Protein AF-A0A8S3F0R4-F1 (afdb_monomer_lite)

Sequence (231 aa):
IQLLQNSVRNTESDIYSKSVEYPWQRSVAFNKVPYFINHSDQTTSWDHPKMLELMRSFSNFNDIRFSAYRTAMKLRTLQKRLCLDLTSLSDIISVFEEHQTIDSPNKNIDKYIDIAEILYYLQSIFTKTSNEYPQLVNVTLTVDLALNWLLNIYDLNRTGSIRLLAMKMALALLCRGNIEEKYRYVFSLVAYTPTDNDACDVVDRQRLSILFQQAIVIPKQLGEIAAFGGS

Structure (mmCIF, N/CA/C/O backbone):
data_AF-A0A8S3F0R4-F1
#
_entry.id   AF-A0A8S3F0R4-F1
#
loop_
_atom_site.group_PDB
_atom_site.id
_atom_site.type_symbol
_atom_site.label_atom_id
_atom_site.label_alt_id
_atom_site.label_comp_id
_atom_site.label_asym_id
_atom_site.label_entity_id
_atom_site.label_seq_id
_atom_site.pdbx_PDB_ins_code
_atom_site.Cartn_x
_atom_site.Cartn_y
_atom_site.Cartn_z
_atom_site.occupancy
_atom_site.B_iso_or_equiv
_atom_site.auth_seq_id
_atom_site.auth_comp_id
_atom_site.auth_asym_id
_atom_site.auth_atom_id
_atom_site.pdbx_PDB_model_num
ATOM 1 N N . ILE A 1 1 ? 20.264 8.744 27.347 1.00 46.25 1 ILE A N 1
ATOM 2 C CA . ILE A 1 1 ? 20.122 8.653 25.869 1.00 46.25 1 ILE A CA 1
ATOM 3 C C . ILE A 1 1 ? 19.182 7.506 25.471 1.00 46.25 1 ILE A C 1
ATOM 5 O O . ILE A 1 1 ? 18.177 7.770 24.828 1.00 46.25 1 ILE A O 1
ATOM 9 N N . GLN A 1 2 ? 19.393 6.277 25.954 1.00 33.59 2 GLN A N 1
ATOM 10 C CA . GLN A 1 2 ? 18.517 5.120 25.675 1.00 33.59 2 GLN A CA 1
ATOM 11 C C . GLN A 1 2 ? 17.080 5.258 26.232 1.00 33.59 2 GLN A C 1
ATOM 13 O O . GLN A 1 2 ? 16.120 4.864 25.581 1.00 33.59 2 GLN A O 1
ATOM 18 N N . LEU A 1 3 ? 16.908 5.917 27.387 1.00 34.38 3 LEU A N 1
ATOM 19 C CA . LEU A 1 3 ? 15.586 6.233 27.956 1.00 34.38 3 LEU A CA 1
ATOM 20 C C . LEU A 1 3 ? 14.810 7.300 27.156 1.00 34.38 3 LEU A C 1
ATOM 22 O O . LEU A 1 3 ? 13.589 7.227 27.073 1.00 34.38 3 LEU A O 1
ATOM 26 N N . LEU A 1 4 ? 15.508 8.238 26.503 1.00 32.47 4 LEU A N 1
ATOM 27 C CA . LEU A 1 4 ? 14.889 9.239 25.621 1.00 32.47 4 LEU A CA 1
ATOM 28 C C . LEU A 1 4 ? 14.476 8.616 24.279 1.00 32.47 4 LEU A C 1
ATOM 30 O O . LEU A 1 4 ? 13.379 8.869 23.799 1.00 32.47 4 LEU A O 1
ATOM 34 N N . GLN A 1 5 ? 15.288 7.710 23.724 1.00 35.41 5 GLN A N 1
ATOM 35 C CA . GLN A 1 5 ? 14.907 6.938 22.534 1.00 35.41 5 GLN A CA 1
ATOM 36 C C . GLN A 1 5 ? 13.743 5.965 22.790 1.00 35.41 5 GLN A C 1
ATOM 38 O O . GLN A 1 5 ? 13.018 5.634 21.856 1.00 35.41 5 GLN A O 1
ATOM 43 N N . ASN A 1 6 ? 13.553 5.496 24.026 1.00 33.53 6 ASN A N 1
ATOM 44 C CA . ASN A 1 6 ? 12.395 4.676 24.402 1.00 33.53 6 ASN A CA 1
ATOM 45 C C . ASN A 1 6 ? 11.137 5.524 24.652 1.00 33.53 6 ASN A C 1
ATOM 47 O O . ASN A 1 6 ? 10.034 5.078 24.355 1.00 33.53 6 ASN A O 1
ATOM 51 N N . SER A 1 7 ? 11.296 6.761 25.132 1.00 30.95 7 SER A N 1
ATOM 52 C CA . SER A 1 7 ? 10.203 7.733 25.262 1.00 30.95 7 SER A CA 1
ATOM 53 C C . SER A 1 7 ? 9.639 8.151 23.898 1.00 30.95 7 SER A C 1
ATOM 55 O O . SER A 1 7 ? 8.421 8.170 23.752 1.00 30.95 7 SER A O 1
ATOM 57 N N . VAL A 1 8 ? 10.492 8.382 22.892 1.00 41.38 8 VAL A N 1
ATOM 58 C CA . VAL A 1 8 ? 10.062 8.701 21.513 1.00 41.38 8 VAL A CA 1
ATOM 59 C C . VAL A 1 8 ? 9.439 7.481 20.802 1.00 41.38 8 VAL A C 1
ATOM 61 O O . VAL A 1 8 ? 8.504 7.620 20.019 1.00 41.38 8 VAL A O 1
ATOM 64 N N . ARG A 1 9 ? 9.883 6.257 21.123 1.00 40.66 9 ARG A N 1
ATOM 65 C CA . ARG A 1 9 ? 9.307 5.014 20.569 1.00 40.66 9 ARG A CA 1
ATOM 66 C C . ARG A 1 9 ? 7.969 4.608 21.200 1.00 40.66 9 ARG A C 1
ATOM 68 O O . ARG A 1 9 ? 7.146 3.994 20.529 1.00 40.66 9 ARG A O 1
ATOM 75 N N . ASN A 1 10 ? 7.709 4.974 22.457 1.00 39.09 10 ASN A N 1
ATOM 76 C CA . ASN A 1 10 ? 6.396 4.766 23.082 1.00 39.09 10 ASN A CA 1
ATOM 77 C C . ASN A 1 10 ? 5.339 5.771 22.592 1.00 39.09 10 ASN A C 1
ATOM 79 O O . ASN A 1 10 ? 4.157 5.437 22.584 1.00 39.09 10 ASN A O 1
ATOM 83 N N . THR A 1 11 ? 5.738 6.961 22.130 1.00 48.97 11 THR A N 1
ATOM 84 C CA . THR A 1 11 ? 4.807 7.947 21.555 1.00 48.97 11 THR A CA 1
ATOM 85 C C . THR A 1 11 ? 4.278 7.555 20.172 1.00 48.97 11 THR A C 1
ATOM 87 O O . THR A 1 11 ? 3.140 7.882 19.848 1.00 48.97 11 THR A O 1
ATOM 90 N N . GLU A 1 12 ? 5.027 6.791 19.369 1.00 49.03 12 GLU A N 1
ATOM 91 C CA . GLU A 1 12 ? 4.542 6.314 18.059 1.00 49.03 12 GLU A CA 1
ATOM 92 C C . GLU A 1 12 ? 3.376 5.323 18.187 1.00 49.03 12 GLU A C 1
ATOM 94 O O . GLU A 1 12 ? 2.436 5.367 17.395 1.00 49.03 12 GLU A O 1
ATOM 99 N N . SER A 1 13 ? 3.384 4.471 19.220 1.00 53.75 13 SER A N 1
ATOM 100 C CA . SER A 1 13 ? 2.254 3.577 19.520 1.00 53.75 13 SER A CA 1
ATOM 101 C C . SER A 1 13 ? 0.978 4.345 19.888 1.00 53.75 13 SER A C 1
ATOM 103 O O . SER A 1 13 ? -0.118 3.819 19.693 1.00 53.75 13 SER A O 1
ATOM 105 N N . ASP A 1 14 ? 1.115 5.562 20.418 1.00 67.81 14 ASP A N 1
ATOM 106 C CA . ASP A 1 14 ? 0.003 6.386 20.894 1.00 67.81 14 ASP A CA 1
ATOM 107 C C . ASP A 1 14 ? -0.626 7.222 19.768 1.00 67.81 14 ASP A C 1
ATOM 109 O O . ASP A 1 14 ? -1.847 7.342 19.690 1.00 67.81 14 ASP A O 1
ATOM 113 N N . ILE A 1 15 ? 0.171 7.720 18.814 1.00 81.94 15 ILE A N 1
ATOM 114 C CA . ILE A 1 15 ? -0.334 8.542 17.696 1.00 81.94 15 ILE A CA 1
ATOM 115 C C . ILE A 1 15 ? -1.347 7.767 16.843 1.00 81.94 15 ILE A C 1
ATOM 117 O O . ILE A 1 15 ? -2.415 8.290 16.520 1.00 81.94 15 ILE A O 1
ATOM 121 N N . TYR A 1 16 ? -1.041 6.510 16.509 1.00 89.38 16 TYR A N 1
ATOM 122 C CA . TYR A 1 16 ? -1.912 5.683 15.670 1.00 89.38 16 TYR A CA 1
ATOM 123 C C . TYR A 1 16 ? -3.051 5.012 16.440 1.00 89.38 16 TYR A C 1
ATOM 125 O O . TYR A 1 16 ? -3.909 4.404 15.814 1.00 89.38 16 TYR A O 1
ATOM 133 N N . SER A 1 17 ? -3.124 5.136 17.770 1.00 90.31 17 SER A N 1
ATOM 134 C CA . SER A 1 17 ? -4.266 4.611 18.541 1.00 90.31 17 SER A CA 1
ATOM 135 C C . SER A 1 17 ? -5.603 5.211 18.080 1.00 90.31 17 SER A C 1
ATOM 137 O O . SER A 1 17 ? -6.630 4.538 18.112 1.00 90.31 17 SER A O 1
ATOM 139 N N . LYS A 1 18 ? -5.560 6.448 17.563 1.00 92.50 18 LYS A N 1
ATOM 140 C CA . LYS A 1 18 ? -6.696 7.206 17.019 1.00 92.50 18 LYS A CA 1
ATOM 141 C C . LYS A 1 18 ? -7.085 6.817 15.584 1.00 92.50 18 LYS A C 1
ATOM 143 O O . LYS A 1 18 ? -7.975 7.446 15.019 1.00 92.50 18 LYS A O 1
ATOM 148 N N . SER A 1 19 ? -6.421 5.836 14.960 1.00 95.31 19 SER A N 1
ATOM 149 C CA . SER A 1 19 ? -6.817 5.332 13.630 1.00 95.31 19 SER A CA 1
ATOM 150 C C . SER A 1 19 ? -8.141 4.558 13.673 1.00 95.31 19 SER A C 1
ATOM 152 O O . SER A 1 19 ? -8.869 4.497 12.677 1.00 95.31 19 SER A O 1
ATOM 154 N N . VAL A 1 20 ? -8.475 4.017 14.846 1.00 96.19 20 VAL A N 1
ATOM 155 C CA . VAL A 1 20 ? -9.702 3.276 15.124 1.00 96.19 20 VAL A CA 1
ATOM 156 C C . VAL A 1 20 ? -10.532 3.962 16.202 1.00 96.19 20 VAL A C 1
ATOM 158 O O . VAL A 1 20 ? -10.042 4.776 16.982 1.00 96.19 20 VAL A O 1
ATOM 161 N N . GLU A 1 21 ? -11.808 3.603 16.239 1.00 94.75 21 GLU A N 1
ATOM 162 C CA . GLU A 1 21 ? -12.778 4.068 17.225 1.00 94.75 21 GLU A CA 1
ATOM 163 C C . GLU A 1 21 ? -13.394 2.855 17.926 1.00 94.75 21 GLU A C 1
ATOM 165 O O . GLU A 1 21 ? -13.416 1.753 17.367 1.00 94.75 21 GLU A O 1
ATOM 170 N N . TYR A 1 22 ? -13.927 3.058 19.135 1.00 93.50 22 TYR A N 1
ATOM 171 C CA . TYR A 1 22 ? -14.661 2.015 19.855 1.00 93.50 22 TYR A CA 1
ATOM 172 C C . TYR A 1 22 ? -15.757 1.411 18.950 1.00 93.50 22 TYR A C 1
ATOM 174 O O . TYR A 1 22 ? -16.469 2.167 18.286 1.00 93.50 22 TYR A O 1
ATOM 182 N N . PRO A 1 23 ? -15.917 0.075 18.888 1.00 96.12 23 PRO A N 1
ATOM 183 C CA . PRO A 1 23 ? -15.386 -0.953 19.794 1.00 96.12 23 PRO A CA 1
ATOM 184 C C . PRO A 1 23 ? -13.979 -1.466 19.469 1.00 96.12 23 PRO A C 1
ATOM 186 O O . PRO A 1 23 ? -13.506 -2.397 20.120 1.00 96.12 23 PRO A O 1
ATOM 189 N N . TRP A 1 24 ? -13.307 -0.887 18.476 1.00 97.25 24 TRP A N 1
ATOM 190 C CA . TRP A 1 24 ? -11.980 -1.316 18.061 1.00 97.25 24 TRP A CA 1
ATOM 191 C C . TRP A 1 24 ? -10.881 -0.603 18.840 1.00 97.25 24 TRP A C 1
ATOM 193 O O . TRP A 1 24 ? -10.937 0.599 19.089 1.00 97.25 24 TRP A O 1
ATOM 203 N N . GLN A 1 25 ? -9.840 -1.354 19.177 1.00 96.62 25 GLN A N 1
ATOM 204 C CA . GLN A 1 25 ? -8.623 -0.841 19.783 1.00 96.62 25 GLN A CA 1
ATOM 205 C C . GLN A 1 25 ? -7.414 -1.344 19.006 1.00 96.62 25 GLN A C 1
ATOM 207 O O . GLN A 1 25 ? -7.241 -2.545 18.802 1.00 96.62 25 GLN A O 1
ATOM 212 N N . ARG A 1 26 ? -6.541 -0.419 18.611 1.00 96.62 26 ARG A N 1
ATOM 213 C CA . ARG A 1 26 ? -5.235 -0.748 18.050 1.00 96.62 26 ARG A CA 1
ATOM 214 C C . ARG A 1 26 ? -4.272 -1.118 19.174 1.00 96.62 26 ARG A C 1
ATOM 216 O O . ARG A 1 26 ? -4.188 -0.425 20.185 1.00 96.62 26 ARG A O 1
ATOM 223 N N . SER A 1 27 ? -3.526 -2.194 18.979 1.00 95.62 27 SER A N 1
ATOM 224 C CA . SER A 1 27 ? -2.489 -2.676 19.886 1.00 95.62 27 SER A CA 1
ATOM 225 C C . SER A 1 27 ? -1.259 -3.106 19.085 1.00 95.62 27 SER A C 1
ATOM 227 O O . SER A 1 27 ? -1.283 -3.145 17.854 1.00 95.62 27 SER A O 1
ATOM 229 N N . VAL A 1 28 ? -0.155 -3.388 19.770 1.00 95.19 28 VAL A N 1
ATOM 230 C CA . VAL A 1 28 ? 1.129 -3.728 19.148 1.00 95.19 28 VAL A CA 1
ATOM 231 C C . VAL A 1 28 ? 1.644 -5.030 19.747 1.00 95.19 28 VAL A C 1
ATOM 233 O O . VAL A 1 28 ? 1.729 -5.174 20.966 1.00 95.19 28 VAL A O 1
ATOM 236 N N . ALA A 1 29 ? 1.957 -6.001 18.892 1.00 93.75 29 ALA A N 1
ATOM 237 C CA . ALA A 1 29 ? 2.504 -7.285 19.309 1.00 93.75 29 ALA A CA 1
ATOM 238 C C . ALA A 1 29 ? 4.000 -7.173 19.671 1.00 93.75 29 ALA A C 1
ATOM 240 O O . ALA A 1 29 ? 4.647 -6.142 19.472 1.00 93.75 29 ALA A O 1
ATOM 241 N N . PHE A 1 30 ? 4.579 -8.247 20.217 1.00 90.06 30 PHE A N 1
ATOM 242 C CA . PHE A 1 30 ? 5.982 -8.260 20.660 1.00 90.06 30 PHE A CA 1
ATOM 243 C C . PHE A 1 30 ? 6.974 -7.915 19.531 1.00 90.06 30 PHE A C 1
ATOM 245 O O . PHE A 1 30 ? 7.921 -7.157 19.735 1.00 90.06 30 PHE A O 1
ATOM 252 N N . ASN A 1 31 ? 6.693 -8.406 18.326 1.00 88.50 31 ASN A N 1
ATOM 253 C CA . ASN A 1 31 ? 7.414 -8.143 17.074 1.00 88.50 31 ASN A CA 1
ATOM 254 C C . ASN A 1 31 ? 7.138 -6.749 16.470 1.00 88.50 31 ASN A C 1
ATOM 256 O O . ASN A 1 31 ? 7.487 -6.508 15.321 1.00 88.50 31 ASN A O 1
ATOM 260 N N . LYS A 1 32 ? 6.489 -5.842 17.212 1.00 93.38 32 LYS A N 1
ATOM 261 C CA . LYS A 1 32 ? 6.122 -4.480 16.780 1.00 93.38 32 LYS A CA 1
ATOM 262 C C . LYS A 1 32 ? 5.064 -4.402 15.680 1.00 93.38 32 LYS A C 1
ATOM 264 O O . LYS A 1 32 ? 4.709 -3.302 15.265 1.00 93.38 32 LYS A O 1
ATOM 269 N N . VAL A 1 33 ? 4.501 -5.532 15.262 1.00 96.25 33 VAL A N 1
ATOM 270 C CA . VAL A 1 33 ? 3.417 -5.565 14.280 1.00 96.25 33 VAL A CA 1
ATOM 271 C C . VAL A 1 33 ? 2.107 -5.112 14.938 1.00 96.25 33 VAL A C 1
ATOM 273 O O . VAL A 1 33 ? 1.740 -5.647 15.992 1.00 96.25 33 VAL A O 1
ATOM 276 N N . PRO A 1 34 ? 1.381 -4.146 14.348 1.00 96.94 34 PRO A N 1
ATOM 277 C CA . PRO A 1 34 ? 0.074 -3.744 14.848 1.00 96.94 34 PRO A CA 1
ATOM 278 C C . PRO A 1 34 ? -0.977 -4.841 14.670 1.00 96.94 34 PRO A C 1
ATOM 280 O O . PRO A 1 34 ? -0.998 -5.539 13.658 1.00 96.94 34 PRO A O 1
ATOM 283 N N . TYR A 1 35 ? -1.881 -4.946 15.636 1.00 97.25 35 TYR A N 1
ATOM 284 C CA . TYR A 1 35 ? -3.096 -5.751 15.542 1.00 97.25 35 TYR A CA 1
ATOM 285 C C . TYR A 1 35 ? -4.266 -5.002 16.181 1.00 97.25 35 TYR A C 1
ATOM 287 O O . TYR A 1 35 ? -4.085 -4.019 16.903 1.00 97.25 35 TYR A O 1
ATOM 295 N N . PHE A 1 36 ? -5.479 -5.462 15.908 1.00 97.69 36 PHE A N 1
ATOM 296 C CA . PHE A 1 36 ? -6.716 -4.794 16.279 1.00 97.69 36 PHE A CA 1
ATOM 297 C C . PHE A 1 36 ? -7.569 -5.723 17.131 1.00 97.69 36 PHE A C 1
ATOM 299 O O . PHE A 1 36 ? -7.768 -6.887 16.789 1.00 97.69 36 PHE A O 1
ATOM 306 N N . ILE A 1 37 ? -8.055 -5.203 18.251 1.00 98.00 37 ILE A N 1
ATOM 307 C CA . ILE A 1 37 ? -8.922 -5.897 19.202 1.00 98.00 37 ILE A CA 1
ATOM 308 C C . ILE A 1 37 ? -10.327 -5.337 19.022 1.00 98.00 37 ILE A C 1
ATOM 310 O O . ILE A 1 37 ? -10.499 -4.119 19.065 1.00 98.00 37 ILE A O 1
ATOM 314 N N . ASN A 1 38 ? -11.317 -6.202 18.834 1.00 97.44 38 ASN A N 1
ATOM 315 C CA . ASN A 1 38 ? -12.722 -5.821 18.843 1.00 97.44 38 ASN A CA 1
ATOM 316 C C . ASN A 1 38 ? -13.341 -6.205 20.186 1.00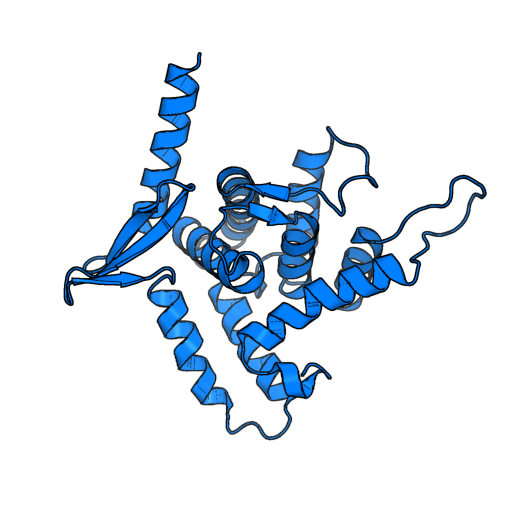 97.44 38 ASN A C 1
ATOM 318 O O . ASN A 1 38 ? -13.509 -7.380 20.508 1.00 97.44 38 ASN A O 1
ATOM 322 N N . HIS A 1 39 ? -13.696 -5.199 20.980 1.00 96.69 39 HIS A N 1
ATOM 323 C CA . HIS A 1 39 ? -14.268 -5.412 22.309 1.00 96.69 39 HIS A CA 1
ATOM 324 C C . HIS A 1 39 ? -15.725 -5.885 22.273 1.00 96.69 39 HIS A C 1
ATOM 326 O O . HIS A 1 39 ? -16.201 -6.426 23.268 1.00 96.69 39 HIS A O 1
ATOM 332 N N . SER A 1 40 ? -16.439 -5.711 21.154 1.00 96.25 40 SER A N 1
ATOM 333 C CA . SER A 1 40 ? -17.837 -6.149 21.039 1.00 96.25 40 SER A CA 1
ATOM 334 C C . SER A 1 40 ? -17.982 -7.662 20.904 1.00 96.25 40 SER A C 1
ATOM 336 O O . SER A 1 40 ? -18.920 -8.224 21.460 1.00 96.25 40 SER A O 1
ATOM 338 N N . ASP A 1 41 ? -17.080 -8.317 20.174 1.00 95.50 41 ASP A N 1
ATOM 339 C CA . ASP A 1 41 ? -17.105 -9.769 19.937 1.00 95.50 41 ASP A CA 1
ATOM 340 C C . ASP A 1 41 ? -15.913 -10.508 20.573 1.00 95.50 41 ASP A C 1
ATOM 342 O O . ASP A 1 41 ? -15.811 -11.726 20.450 1.00 95.50 41 ASP A O 1
ATOM 346 N N . GLN A 1 42 ? -15.042 -9.780 21.282 1.00 96.06 42 GLN A N 1
ATOM 347 C CA . GLN A 1 42 ? -13.850 -10.299 21.957 1.00 96.06 42 GLN A CA 1
ATOM 348 C C . GLN A 1 42 ? -12.863 -10.989 21.003 1.00 96.06 42 GLN A C 1
ATOM 350 O O . GLN A 1 42 ? -12.189 -11.951 21.374 1.00 96.06 42 GLN A O 1
ATOM 355 N N . THR A 1 43 ? -12.754 -10.490 19.770 1.00 97.12 43 THR A N 1
ATOM 356 C CA . THR A 1 43 ? -11.829 -11.024 18.764 1.00 97.12 43 THR A CA 1
ATOM 357 C C . THR A 1 43 ? -10.588 -10.156 18.582 1.00 97.12 43 THR A C 1
ATOM 359 O O . THR A 1 43 ? -10.550 -8.973 18.932 1.00 97.12 43 THR A O 1
ATOM 362 N N . THR A 1 44 ? -9.545 -10.755 18.007 1.00 96.81 44 THR A N 1
ATOM 363 C CA . THR A 1 44 ? -8.355 -10.045 17.539 1.00 96.81 44 THR A CA 1
ATOM 364 C C . THR A 1 44 ? -8.128 -10.311 16.054 1.00 96.81 44 THR A C 1
ATOM 366 O O . THR A 1 44 ? -8.445 -11.381 15.536 1.00 96.81 44 THR A O 1
ATOM 369 N N . SER A 1 45 ? -7.597 -9.315 15.352 1.00 96.81 45 SER A N 1
ATOM 370 C CA . SER A 1 45 ? -7.365 -9.343 13.909 1.00 96.81 45 SER A CA 1
ATOM 371 C C . SER A 1 45 ? -6.062 -8.629 13.572 1.00 96.81 45 SER A C 1
ATOM 373 O O . SER A 1 45 ? -5.744 -7.595 14.155 1.00 96.81 45 SER A O 1
ATOM 375 N N . TRP A 1 46 ? -5.317 -9.142 12.594 1.00 97.44 46 TRP A N 1
ATOM 376 C CA . TRP A 1 46 ? -4.190 -8.404 12.013 1.00 97.44 46 TRP A CA 1
ATOM 377 C C . TRP A 1 46 ? -4.651 -7.266 11.104 1.00 97.44 46 TRP A C 1
ATOM 379 O O . TRP A 1 46 ? -3.905 -6.320 10.881 1.00 97.44 46 TRP A O 1
ATOM 389 N N . ASP A 1 47 ? -5.865 -7.362 10.572 1.00 97.44 47 ASP A N 1
ATOM 390 C CA . ASP A 1 47 ? -6.412 -6.410 9.618 1.00 97.44 47 ASP A CA 1
ATOM 391 C C . ASP A 1 47 ? -7.160 -5.286 10.314 1.00 97.44 47 ASP A C 1
ATOM 393 O O . ASP A 1 47 ? -7.989 -5.523 11.200 1.00 97.44 47 ASP A O 1
ATOM 397 N N . HIS A 1 48 ? -6.904 -4.064 9.852 1.00 98.06 48 HIS A N 1
ATOM 398 C CA . HIS A 1 48 ? -7.622 -2.882 10.302 1.00 98.06 48 HIS A CA 1
ATOM 399 C C . HIS A 1 48 ? -9.115 -3.008 9.923 1.00 98.06 48 HIS A C 1
ATOM 401 O O . HIS A 1 48 ? -9.418 -3.392 8.790 1.00 98.06 48 HIS A O 1
ATOM 407 N N . PRO A 1 49 ? -10.083 -2.616 10.776 1.00 97.69 49 PRO A N 1
ATOM 408 C CA . PRO A 1 49 ? -11.517 -2.775 10.486 1.00 97.69 49 PRO A CA 1
ATOM 409 C C . PRO A 1 49 ? -11.965 -2.131 9.163 1.00 97.69 49 PRO A C 1
ATOM 411 O O . PRO A 1 49 ? -12.635 -2.767 8.352 1.00 97.69 49 PRO A O 1
ATOM 414 N N . LYS A 1 50 ? -11.520 -0.899 8.881 1.00 97.81 50 LYS A N 1
ATOM 415 C CA . LYS A 1 50 ? -11.752 -0.233 7.581 1.00 97.81 50 LYS A CA 1
ATOM 416 C C . LYS A 1 50 ? -11.075 -0.933 6.386 1.00 97.81 50 LYS A C 1
ATOM 418 O O . LYS A 1 50 ? -11.558 -0.800 5.265 1.00 97.81 50 LYS A O 1
ATOM 423 N N . MET A 1 51 ? -9.986 -1.681 6.598 1.00 97.62 51 MET A N 1
ATOM 424 C CA . MET A 1 51 ? -9.381 -2.519 5.554 1.00 97.62 51 MET A CA 1
ATOM 425 C C . MET A 1 51 ? -10.237 -3.765 5.307 1.00 97.62 51 MET A C 1
ATOM 427 O O . MET A 1 51 ? -10.511 -4.089 4.158 1.00 97.62 51 MET A O 1
ATOM 431 N N . LEU A 1 52 ? -10.744 -4.418 6.358 1.00 96.12 52 LEU A N 1
ATOM 432 C CA . LEU A 1 52 ? -11.685 -5.538 6.222 1.00 96.12 52 LEU A CA 1
ATOM 433 C C . LEU A 1 52 ? -12.953 -5.128 5.460 1.00 96.12 52 LEU A C 1
ATOM 435 O O . LEU A 1 52 ? -13.394 -5.843 4.560 1.00 96.12 52 LEU A O 1
ATOM 439 N N . GLU A 1 53 ? -13.521 -3.966 5.785 1.00 96.94 53 GLU A N 1
ATOM 440 C CA . GLU A 1 53 ? -14.657 -3.387 5.059 1.00 96.94 53 GLU A CA 1
ATOM 441 C C . GLU A 1 53 ? -14.323 -3.160 3.576 1.00 96.94 53 GLU A C 1
ATOM 443 O O . GLU A 1 53 ? -15.080 -3.576 2.695 1.00 96.94 53 GLU A O 1
ATOM 448 N N . LEU A 1 54 ? -13.155 -2.571 3.291 1.00 97.38 54 LEU A N 1
ATOM 449 C CA . LEU A 1 54 ? -12.670 -2.374 1.927 1.00 97.38 54 LEU A CA 1
ATOM 450 C C . LEU A 1 54 ? -12.553 -3.706 1.171 1.00 97.38 54 LEU A C 1
ATOM 452 O O . LEU A 1 54 ? -13.091 -3.823 0.071 1.00 97.38 54 LEU A O 1
ATOM 456 N N . MET A 1 55 ? -11.898 -4.713 1.753 1.00 95.69 55 MET A N 1
ATOM 457 C CA . MET A 1 55 ? -11.709 -6.019 1.115 1.00 95.69 55 MET A CA 1
ATOM 458 C C . MET A 1 55 ? -13.051 -6.695 0.806 1.00 95.69 55 MET A C 1
ATOM 460 O O . MET A 1 55 ? -13.227 -7.242 -0.282 1.00 95.69 55 MET A O 1
ATOM 464 N N . ARG A 1 56 ? -14.033 -6.604 1.715 1.00 96.81 56 ARG A N 1
ATOM 465 C CA . ARG A 1 56 ? -15.397 -7.115 1.479 1.00 96.81 56 ARG A CA 1
ATOM 466 C C . ARG A 1 56 ? -16.088 -6.393 0.321 1.00 96.81 56 ARG A C 1
ATOM 468 O O . ARG A 1 56 ? -16.740 -7.044 -0.497 1.00 96.81 56 ARG A O 1
ATOM 475 N N . SER A 1 57 ? -15.903 -5.075 0.209 1.00 97.38 57 SER A N 1
ATOM 476 C CA . SER A 1 57 ? -16.506 -4.263 -0.860 1.00 97.38 57 SER A CA 1
ATOM 477 C C . SER A 1 57 ? -16.054 -4.666 -2.268 1.00 97.38 57 SER A C 1
ATOM 479 O O . SER A 1 57 ? -16.759 -4.398 -3.237 1.00 97.38 57 SER A O 1
ATOM 481 N N . PHE A 1 58 ? -14.920 -5.362 -2.411 1.00 96.75 58 PHE A N 1
ATOM 482 C CA . PHE A 1 58 ? -14.438 -5.812 -3.719 1.00 96.75 58 PHE A CA 1
ATOM 483 C C . PHE A 1 58 ? -15.339 -6.844 -4.393 1.00 96.75 58 PHE A C 1
ATOM 485 O O . PHE A 1 58 ? -15.283 -6.978 -5.617 1.00 96.75 58 PHE A O 1
ATOM 492 N N . SER A 1 59 ? -16.195 -7.527 -3.630 1.00 95.75 59 SER A N 1
ATOM 493 C CA . SER A 1 59 ? -17.225 -8.410 -4.185 1.00 95.75 59 SER A CA 1
ATOM 494 C C . SER A 1 59 ? -18.187 -7.678 -5.129 1.00 95.75 59 SER A C 1
ATOM 496 O O . SER A 1 59 ? -18.627 -8.271 -6.111 1.00 95.75 59 SER A O 1
ATOM 498 N N . ASN A 1 60 ? -18.396 -6.369 -4.934 1.00 96.44 60 ASN A N 1
ATOM 499 C CA . ASN A 1 60 ? -19.236 -5.525 -5.793 1.00 96.44 60 ASN A CA 1
ATOM 500 C C . ASN A 1 60 ? -18.718 -5.409 -7.237 1.00 96.44 60 ASN A C 1
ATOM 502 O O . ASN A 1 60 ? -19.448 -4.979 -8.124 1.00 96.44 60 ASN A O 1
ATOM 506 N N . PHE A 1 61 ? -17.454 -5.764 -7.489 1.00 96.94 61 PHE A N 1
ATOM 507 C CA . PHE A 1 61 ? -16.857 -5.724 -8.824 1.00 96.94 61 PHE A CA 1
ATOM 508 C C . PHE A 1 61 ? -16.846 -7.090 -9.518 1.00 96.94 61 PHE A C 1
ATOM 510 O O . PHE A 1 61 ? -16.397 -7.179 -10.660 1.00 96.94 61 PHE A O 1
ATOM 517 N N . ASN A 1 62 ? -17.313 -8.160 -8.866 1.00 94.44 62 ASN A N 1
ATOM 518 C CA . ASN A 1 62 ? -17.210 -9.520 -9.403 1.00 94.44 62 ASN A CA 1
ATOM 519 C C . ASN A 1 62 ? -18.024 -9.735 -10.691 1.00 94.44 62 ASN A C 1
ATOM 521 O O . 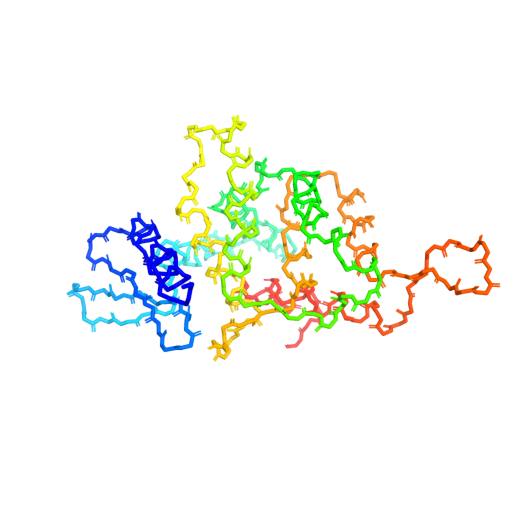ASN A 1 62 ? -17.635 -10.568 -11.507 1.00 94.44 62 ASN A O 1
ATOM 525 N N . ASP A 1 63 ? -19.055 -8.923 -10.933 1.00 96.12 63 ASP A N 1
ATOM 526 C CA . ASP A 1 63 ? -19.859 -8.968 -12.163 1.00 96.12 63 ASP A CA 1
ATOM 527 C C . ASP A 1 63 ? -19.135 -8.390 -13.396 1.00 96.12 63 ASP A C 1
ATOM 529 O O . ASP A 1 63 ? -19.578 -8.563 -14.537 1.00 96.12 63 ASP A O 1
ATOM 533 N N . ILE A 1 64 ? -17.994 -7.713 -13.207 1.00 97.25 64 ILE A N 1
ATOM 534 C CA . ILE A 1 64 ? -17.181 -7.208 -14.316 1.00 97.25 64 ILE A CA 1
ATOM 535 C C . ILE A 1 64 ? -16.529 -8.393 -15.034 1.00 97.25 64 ILE A C 1
ATOM 537 O O . ILE A 1 64 ? -15.637 -9.057 -14.501 1.00 97.25 64 ILE A O 1
ATOM 541 N N . ARG A 1 65 ? -16.947 -8.623 -16.284 1.00 95.31 65 ARG A N 1
ATOM 542 C CA . ARG A 1 65 ? -16.520 -9.770 -17.105 1.00 95.31 65 ARG A CA 1
ATOM 543 C C . ARG A 1 65 ? -15.024 -9.771 -17.412 1.00 95.31 65 ARG A C 1
ATOM 545 O O . ARG A 1 65 ? -14.370 -10.804 -17.293 1.00 95.31 65 ARG A O 1
ATOM 552 N N . PHE A 1 66 ? -14.476 -8.622 -17.804 1.00 96.00 66 PHE A N 1
ATOM 553 C CA . PHE A 1 66 ? -13.062 -8.513 -18.148 1.00 96.00 66 PHE A CA 1
ATOM 554 C C . PHE A 1 66 ? -12.212 -8.436 -16.880 1.00 96.00 66 PHE A C 1
ATOM 556 O O . PHE A 1 66 ? -12.273 -7.448 -16.146 1.00 96.00 66 PHE A O 1
ATOM 563 N N . SER A 1 67 ? -11.392 -9.459 -16.645 1.00 95.12 67 SER A N 1
ATOM 564 C CA . SER A 1 67 ? -10.573 -9.585 -15.435 1.00 95.12 67 SER A CA 1
ATOM 565 C C . SER A 1 67 ? -9.662 -8.383 -15.203 1.00 95.12 67 SER A C 1
ATOM 567 O O . SER A 1 67 ? -9.673 -7.831 -14.110 1.00 95.12 67 SER A O 1
ATOM 569 N N . ALA A 1 68 ? -8.969 -7.895 -16.237 1.00 95.06 68 ALA A N 1
ATOM 570 C CA . ALA A 1 68 ? -8.110 -6.716 -16.126 1.00 95.06 68 ALA A CA 1
ATOM 571 C C . ALA A 1 68 ? -8.873 -5.473 -15.625 1.00 95.06 68 ALA A C 1
ATOM 573 O O . ALA A 1 68 ? -8.396 -4.773 -14.733 1.00 95.06 68 ALA A O 1
ATOM 574 N N . TYR A 1 69 ? -10.088 -5.231 -16.134 1.00 96.81 69 TYR A N 1
ATOM 575 C CA . TYR A 1 69 ? -10.931 -4.113 -15.692 1.00 96.81 69 TYR A CA 1
ATOM 576 C C . TYR A 1 69 ? -11.487 -4.337 -14.285 1.00 96.81 69 TYR A C 1
ATOM 578 O O . TYR A 1 69 ? -11.543 -3.400 -13.493 1.00 96.81 69 TYR A O 1
ATOM 586 N N . ARG A 1 70 ? -11.851 -5.574 -13.939 1.00 97.62 70 ARG A N 1
ATOM 587 C CA . ARG A 1 70 ? -12.283 -5.930 -12.585 1.00 97.62 70 ARG A CA 1
ATOM 588 C C . ARG A 1 70 ? -11.180 -5.664 -11.564 1.00 97.62 70 ARG A C 1
ATOM 590 O O . ARG A 1 70 ? -11.417 -4.979 -10.569 1.00 97.62 70 ARG A O 1
ATOM 597 N N . THR A 1 71 ? -9.965 -6.141 -11.833 1.00 97.25 71 THR A N 1
ATOM 598 C CA . THR A 1 71 ? -8.790 -5.867 -11.002 1.00 97.25 71 THR A CA 1
ATOM 599 C C . THR A 1 71 ? -8.510 -4.371 -10.938 1.00 97.25 71 THR A C 1
ATOM 601 O O . THR A 1 71 ? -8.285 -3.855 -9.849 1.00 97.25 71 THR A O 1
ATOM 604 N N . ALA A 1 72 ? -8.590 -3.650 -12.061 1.00 97.12 72 ALA A N 1
ATOM 605 C CA . ALA A 1 72 ? -8.399 -2.202 -12.083 1.00 97.12 72 ALA A CA 1
ATOM 606 C C . ALA A 1 72 ? -9.422 -1.458 -11.208 1.00 97.12 72 ALA A C 1
ATOM 608 O O . ALA A 1 72 ? -9.041 -0.535 -10.495 1.00 97.12 72 ALA A O 1
ATOM 609 N N . MET A 1 73 ? -10.694 -1.872 -11.188 1.00 98.06 73 MET A N 1
ATOM 610 C CA . MET A 1 73 ? -11.720 -1.264 -10.327 1.00 98.06 73 MET A CA 1
ATOM 611 C C . MET A 1 73 ? -11.472 -1.549 -8.839 1.00 98.06 73 MET A C 1
ATOM 613 O O . MET A 1 73 ? -11.572 -0.638 -8.010 1.00 98.06 73 MET A O 1
ATOM 617 N N . LYS A 1 74 ? -11.056 -2.777 -8.497 1.00 98.19 74 LYS A N 1
ATOM 618 C CA . LYS A 1 74 ? -10.613 -3.133 -7.136 1.00 98.19 74 LYS A CA 1
ATOM 619 C C . LYS A 1 74 ? -9.401 -2.289 -6.713 1.00 98.19 74 LYS A C 1
ATOM 621 O O . LYS A 1 74 ? -9.435 -1.647 -5.664 1.00 98.19 74 LYS A O 1
ATOM 626 N N . LEU A 1 75 ? -8.380 -2.193 -7.570 1.00 97.81 75 LEU A N 1
ATOM 627 C CA . LEU A 1 75 ? -7.188 -1.367 -7.347 1.00 97.81 75 LEU A CA 1
ATOM 628 C C . LEU A 1 75 ? -7.525 0.117 -7.226 1.00 97.81 75 LEU A C 1
ATOM 630 O O . LEU A 1 75 ? -6.994 0.778 -6.346 1.00 97.81 75 LEU A O 1
ATOM 634 N N . ARG A 1 76 ? -8.433 0.648 -8.050 1.00 98.06 76 ARG A N 1
ATOM 635 C CA . ARG A 1 76 ? -8.872 2.048 -7.972 1.00 98.06 76 ARG A CA 1
ATOM 636 C C . ARG A 1 76 ? -9.564 2.347 -6.645 1.00 98.06 76 ARG A C 1
ATOM 638 O O . ARG A 1 76 ? -9.381 3.424 -6.085 1.00 98.06 76 ARG A O 1
ATOM 645 N N . THR A 1 77 ? -10.346 1.400 -6.137 1.00 98.38 77 THR A N 1
ATOM 646 C CA . THR A 1 77 ? -11.048 1.536 -4.854 1.00 98.38 77 THR A CA 1
ATOM 647 C C . THR A 1 77 ? -10.059 1.506 -3.689 1.00 98.38 77 THR A C 1
ATOM 649 O O . THR A 1 77 ? -10.126 2.357 -2.803 1.00 98.38 77 THR A O 1
ATOM 652 N N . LEU A 1 78 ? -9.085 0.593 -3.735 1.00 98.31 78 LEU A N 1
ATOM 653 C CA . LEU A 1 78 ? -7.961 0.550 -2.799 1.00 98.31 78 LEU A CA 1
ATOM 654 C C . LEU A 1 78 ? -7.139 1.843 -2.830 1.00 98.31 78 LEU A C 1
ATOM 656 O O . LEU A 1 78 ? -6.906 2.451 -1.791 1.00 98.31 78 LEU A O 1
ATOM 660 N N . GLN A 1 79 ? -6.754 2.286 -4.026 1.00 98.38 79 GLN A N 1
ATOM 661 C CA . GLN A 1 79 ? -5.963 3.490 -4.262 1.00 98.38 79 GLN A CA 1
ATOM 662 C C . GLN A 1 79 ? -6.601 4.715 -3.601 1.00 98.38 79 GLN A C 1
ATOM 664 O O . GLN A 1 79 ? -5.930 5.421 -2.852 1.00 98.38 79 GLN A O 1
ATOM 669 N N . LYS A 1 80 ? -7.907 4.914 -3.829 1.00 98.19 80 LYS A N 1
ATOM 670 C CA . LYS A 1 80 ? -8.689 5.990 -3.209 1.00 98.19 80 LYS A CA 1
ATOM 671 C C . LYS A 1 80 ? -8.749 5.872 -1.695 1.00 98.19 80 LYS A C 1
ATOM 673 O O . LYS A 1 80 ? -8.602 6.863 -0.991 1.00 98.19 80 LYS A O 1
ATOM 678 N N . ARG A 1 81 ? -8.962 4.660 -1.173 1.00 98.00 81 ARG A N 1
ATOM 679 C CA . ARG A 1 81 ? -9.035 4.438 0.277 1.00 98.00 81 ARG A CA 1
ATOM 680 C C . ARG A 1 81 ? -7.710 4.752 0.978 1.00 98.00 81 ARG A C 1
ATOM 682 O O . ARG A 1 81 ? -7.736 5.207 2.115 1.00 98.00 81 ARG A O 1
ATOM 689 N N . LEU A 1 82 ? -6.588 4.517 0.302 1.00 98.12 82 LEU A N 1
ATOM 690 C CA . LEU A 1 82 ? -5.240 4.818 0.787 1.00 98.12 82 LEU A CA 1
ATOM 691 C C . LEU A 1 82 ? -4.764 6.238 0.436 1.00 98.12 82 LEU A C 1
ATOM 693 O O . LEU A 1 82 ? -3.610 6.557 0.694 1.00 98.12 82 LEU A O 1
ATOM 697 N N . CYS A 1 83 ? -5.608 7.074 -0.178 1.00 98.44 83 CYS A N 1
ATOM 698 C CA . CYS A 1 83 ? -5.263 8.414 -0.677 1.00 98.44 83 CYS A CA 1
ATOM 699 C C . CYS A 1 83 ? -4.083 8.458 -1.671 1.00 98.44 83 CYS A C 1
ATOM 701 O O . CYS A 1 83 ? -3.551 9.530 -1.959 1.00 98.44 83 CYS A O 1
ATOM 703 N N . LEU A 1 84 ? -3.681 7.318 -2.243 1.00 98.44 84 LEU A N 1
ATOM 704 C CA . LEU A 1 84 ? -2.562 7.255 -3.189 1.00 98.44 84 LEU A CA 1
ATOM 705 C C . LEU A 1 84 ? -2.911 7.899 -4.534 1.00 98.44 84 LEU A C 1
ATOM 707 O O . LEU A 1 84 ? -2.022 8.264 -5.294 1.00 98.44 84 LEU A O 1
ATOM 711 N N . ASP A 1 85 ? -4.193 8.093 -4.837 1.00 98.44 85 ASP A N 1
ATOM 712 C CA . ASP A 1 85 ? -4.610 8.859 -6.009 1.00 98.44 85 ASP A CA 1
ATOM 713 C C . ASP A 1 85 ? -4.449 10.374 -5.860 1.00 98.44 85 ASP A C 1
ATOM 715 O O . ASP A 1 85 ? -4.576 11.088 -6.854 1.00 98.44 85 ASP A O 1
ATOM 719 N N . LEU A 1 86 ? -4.153 10.850 -4.650 1.00 98.25 86 LEU A N 1
ATOM 720 C CA . LEU A 1 86 ? -3.791 12.237 -4.366 1.00 98.25 86 LEU A CA 1
ATOM 721 C C . LEU A 1 86 ? -2.270 12.400 -4.231 1.00 98.25 86 LEU A C 1
ATOM 723 O O . LEU A 1 86 ? -1.729 13.443 -4.587 1.00 98.25 86 LEU A O 1
ATOM 727 N N . THR A 1 87 ? -1.568 11.358 -3.783 1.00 98.38 87 THR A N 1
ATOM 728 C CA . THR A 1 87 ? -0.109 11.355 -3.623 1.00 98.38 87 THR A CA 1
ATOM 729 C C . THR A 1 87 ? 0.611 11.322 -4.972 1.00 98.38 87 THR A C 1
ATOM 731 O O . THR A 1 87 ? 0.436 10.381 -5.749 1.00 98.38 87 THR A O 1
ATOM 734 N N . SER A 1 88 ? 1.449 12.325 -5.255 1.00 97.94 88 SER A N 1
ATOM 735 C CA . SER A 1 88 ? 2.230 12.378 -6.497 1.00 97.94 88 SER A CA 1
ATOM 736 C C . SER A 1 88 ? 3.446 11.443 -6.466 1.00 97.94 88 SER A C 1
ATOM 738 O O . SER A 1 88 ? 4.025 11.175 -5.410 1.00 97.94 88 SER A O 1
ATOM 740 N N . LEU A 1 89 ? 3.868 10.963 -7.641 1.00 97.88 89 LEU A N 1
ATOM 741 C CA . LEU A 1 89 ? 5.109 10.194 -7.769 1.00 97.88 89 LEU A CA 1
ATOM 742 C C . LEU A 1 89 ? 6.330 11.004 -7.299 1.00 97.88 89 LEU A C 1
ATOM 744 O O . LEU A 1 89 ? 7.190 10.457 -6.614 1.00 97.88 89 LEU A O 1
ATOM 748 N N . SER A 1 90 ? 6.390 12.302 -7.610 1.00 96.62 90 SER A N 1
ATOM 749 C CA . SER A 1 90 ? 7.482 13.188 -7.186 1.00 96.62 90 SER A CA 1
ATOM 750 C C . SER A 1 90 ? 7.594 13.305 -5.666 1.00 96.62 90 SER A C 1
ATOM 752 O O . SER A 1 90 ? 8.705 13.276 -5.138 1.00 96.62 90 SER A O 1
ATOM 754 N N . ASP A 1 91 ? 6.471 13.367 -4.943 1.00 96.00 91 ASP A N 1
ATOM 755 C CA . ASP A 1 91 ? 6.499 13.419 -3.477 1.00 96.00 91 ASP A CA 1
ATOM 756 C C . ASP A 1 91 ? 7.070 12.129 -2.896 1.00 96.00 91 ASP A C 1
ATOM 758 O O . ASP A 1 91 ? 7.930 12.177 -2.018 1.00 96.00 91 ASP A O 1
ATOM 762 N N . ILE A 1 92 ? 6.646 10.978 -3.429 1.00 96.81 92 ILE A N 1
ATOM 763 C CA . ILE A 1 92 ? 7.162 9.667 -3.023 1.00 96.81 92 ILE A CA 1
ATOM 764 C C . ILE A 1 92 ? 8.675 9.602 -3.240 1.00 96.81 92 ILE A C 1
ATOM 766 O O . ILE A 1 92 ? 9.408 9.228 -2.324 1.00 96.81 92 ILE A O 1
ATOM 770 N N . ILE A 1 93 ? 9.143 9.991 -4.429 1.00 94.94 93 ILE A N 1
ATOM 771 C CA . ILE A 1 93 ? 10.569 9.993 -4.775 1.00 94.94 93 ILE A CA 1
ATOM 772 C C . ILE A 1 93 ? 11.348 10.896 -3.819 1.00 94.94 93 ILE A C 1
ATOM 774 O O . ILE A 1 93 ? 12.290 10.418 -3.191 1.00 94.94 93 ILE A O 1
ATOM 778 N N . SER A 1 94 ? 10.907 12.146 -3.634 1.00 94.31 94 SER A N 1
ATOM 779 C CA . SER A 1 94 ? 11.598 13.114 -2.772 1.00 94.31 94 SER A CA 1
ATOM 780 C C . SER A 1 94 ? 11.750 12.609 -1.337 1.00 94.31 94 SER A C 1
ATOM 782 O O . SER A 1 94 ? 12.838 12.680 -0.778 1.00 94.31 94 SER A O 1
ATOM 784 N N . VAL A 1 95 ? 10.702 12.012 -0.753 1.00 94.25 95 VAL A N 1
ATOM 785 C CA . VAL A 1 95 ? 10.772 11.461 0.609 1.00 94.25 95 VAL A CA 1
ATOM 786 C C . VAL A 1 95 ? 11.766 10.304 0.681 1.00 94.25 95 VAL A C 1
ATOM 788 O O . VAL A 1 95 ? 12.539 10.209 1.633 1.00 94.25 95 VAL A O 1
ATOM 791 N N . PHE A 1 96 ? 11.768 9.412 -0.309 1.00 92.25 96 PHE A N 1
ATOM 792 C CA . PHE A 1 96 ? 12.715 8.303 -0.330 1.00 92.25 96 PHE A CA 1
ATOM 793 C C . PHE A 1 96 ? 14.160 8.776 -0.517 1.00 92.25 96 PHE A C 1
ATOM 795 O O . PHE A 1 96 ? 15.051 8.208 0.114 1.00 92.25 96 PHE A O 1
ATOM 802 N N . GLU A 1 97 ? 14.397 9.780 -1.357 1.00 87.81 97 GLU A N 1
ATOM 803 C CA . GLU A 1 97 ? 15.723 10.347 -1.622 1.00 87.81 97 GLU A CA 1
ATOM 804 C C . GLU A 1 97 ? 16.267 11.125 -0.425 1.00 87.81 97 GLU A C 1
ATOM 806 O O . GLU A 1 97 ? 17.393 10.852 -0.015 1.00 87.81 97 GLU A O 1
ATOM 811 N N . GLU A 1 98 ? 15.460 11.992 0.199 1.00 85.69 98 GLU A N 1
ATOM 812 C CA . GLU A 1 98 ? 15.810 12.742 1.419 1.00 85.69 98 GLU A CA 1
ATOM 813 C C . GLU A 1 98 ? 16.417 11.817 2.492 1.00 85.69 98 GLU A C 1
ATOM 815 O O . GLU A 1 98 ? 17.414 12.164 3.122 1.00 85.69 98 GLU A O 1
ATOM 820 N N . HIS A 1 99 ? 15.886 10.597 2.622 1.00 75.06 99 HIS A N 1
ATOM 821 C CA . HIS A 1 99 ? 16.327 9.596 3.601 1.00 75.06 99 HIS A CA 1
ATOM 822 C C . HIS A 1 99 ? 17.461 8.685 3.124 1.00 75.06 99 HIS A C 1
ATOM 824 O O . HIS A 1 99 ? 18.161 8.098 3.946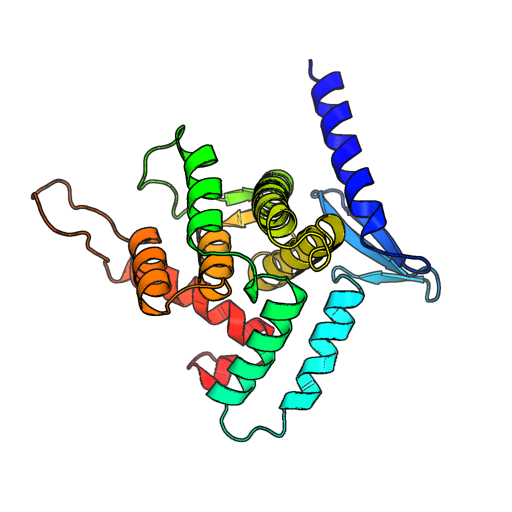 1.00 75.06 99 HIS A O 1
ATOM 830 N N . GLN A 1 100 ? 17.644 8.538 1.810 1.00 70.31 100 GLN A N 1
ATOM 831 C CA . GLN A 1 100 ? 18.672 7.676 1.216 1.00 70.31 100 GLN A CA 1
ATOM 832 C C . GLN A 1 100 ? 19.973 8.398 0.885 1.00 70.31 100 GLN A C 1
ATOM 834 O O . GLN A 1 100 ? 20.939 7.720 0.558 1.00 70.31 100 GLN A O 1
ATOM 839 N N . THR A 1 101 ? 20.048 9.725 1.021 1.00 52.12 101 THR A N 1
ATOM 840 C CA . THR A 1 101 ? 21.290 10.507 0.837 1.00 52.12 101 THR A CA 1
ATOM 841 C C . THR A 1 101 ? 22.492 10.023 1.675 1.00 52.12 101 THR A C 1
ATOM 843 O O . THR A 1 101 ? 23.610 10.483 1.454 1.00 52.12 101 THR A O 1
ATOM 846 N N . ILE A 1 102 ? 22.297 9.067 2.591 1.00 48.59 102 ILE A N 1
ATOM 847 C CA . ILE A 1 102 ? 23.329 8.448 3.434 1.00 48.59 102 ILE A CA 1
ATOM 848 C C . ILE A 1 102 ? 23.882 7.128 2.837 1.00 48.59 102 ILE A C 1
ATOM 850 O O . ILE A 1 102 ? 25.026 6.779 3.120 1.00 48.59 102 ILE A O 1
ATOM 854 N N . ASP A 1 103 ? 23.151 6.433 1.950 1.00 42.84 103 ASP A N 1
ATOM 855 C CA . ASP A 1 103 ? 23.531 5.122 1.391 1.00 42.84 103 ASP A CA 1
ATOM 856 C C . ASP A 1 103 ? 23.495 5.109 -0.154 1.00 42.84 103 ASP A C 1
ATOM 858 O O . ASP A 1 103 ? 22.515 5.487 -0.787 1.00 42.84 103 ASP A O 1
ATOM 862 N N . SER A 1 104 ? 24.574 4.621 -0.773 1.00 45.97 104 SER A N 1
ATOM 863 C CA . SER A 1 104 ? 24.843 4.667 -2.223 1.00 45.97 104 SER A CA 1
ATOM 864 C C . SER A 1 104 ? 23.688 4.162 -3.134 1.00 45.97 104 SER A C 1
ATOM 866 O O . SER A 1 104 ? 23.064 3.145 -2.805 1.00 45.97 104 SER A O 1
ATOM 868 N N . PRO A 1 105 ? 23.448 4.770 -4.324 1.00 47.91 105 PRO A N 1
ATOM 869 C CA . PRO A 1 105 ? 22.195 4.630 -5.091 1.00 47.91 105 PRO A CA 1
ATOM 870 C C . PRO A 1 105 ? 21.815 3.233 -5.610 1.00 47.91 105 PRO A C 1
ATOM 872 O O . PRO A 1 105 ? 20.680 3.046 -6.019 1.00 47.91 105 PRO A O 1
ATOM 875 N N . ASN A 1 106 ? 22.699 2.231 -5.579 1.00 51.59 106 ASN A N 1
ATOM 876 C CA . ASN A 1 106 ? 22.470 0.946 -6.264 1.00 51.59 106 ASN A CA 1
ATOM 877 C C . ASN A 1 106 ? 22.691 -0.310 -5.393 1.00 51.59 106 ASN A C 1
ATOM 879 O O . ASN A 1 106 ? 22.801 -1.415 -5.925 1.00 51.59 106 ASN A O 1
ATOM 883 N N . LYS A 1 107 ? 22.734 -0.179 -4.055 1.00 56.84 107 LYS A N 1
ATOM 884 C CA . LYS A 1 107 ? 22.963 -1.312 -3.121 1.00 56.84 107 LYS A CA 1
ATOM 885 C C . LYS A 1 107 ? 21.726 -1.824 -2.364 1.00 56.84 107 LYS A C 1
ATOM 887 O O . LYS A 1 107 ? 21.846 -2.756 -1.578 1.00 56.84 107 LYS A O 1
ATOM 892 N N . ASN A 1 108 ? 20.538 -1.267 -2.602 1.00 67.50 108 ASN A N 1
ATOM 893 C CA . ASN A 1 108 ? 19.400 -1.421 -1.681 1.00 67.50 108 ASN A CA 1
ATOM 894 C C . ASN A 1 108 ? 18.271 -2.370 -2.140 1.00 67.50 108 ASN A C 1
ATOM 896 O O . ASN A 1 108 ? 17.203 -2.359 -1.530 1.00 67.50 108 ASN A O 1
ATOM 900 N N . ILE A 1 109 ? 18.473 -3.206 -3.169 1.00 76.88 109 ILE A N 1
ATOM 901 C CA . ILE A 1 109 ? 17.446 -4.177 -3.622 1.00 76.88 109 ILE A CA 1
ATOM 902 C C . ILE A 1 109 ? 17.082 -5.174 -2.509 1.00 76.88 109 ILE A C 1
ATOM 904 O O . ILE A 1 109 ? 15.907 -5.506 -2.337 1.00 76.88 109 ILE A O 1
ATOM 908 N N . ASP A 1 110 ? 18.074 -5.588 -1.720 1.00 83.81 110 ASP A N 1
ATOM 909 C CA . ASP A 1 110 ? 17.910 -6.540 -0.616 1.00 83.81 110 ASP A CA 1
ATOM 910 C C . ASP A 1 110 ? 17.738 -5.861 0.753 1.00 83.81 110 ASP A C 1
ATOM 912 O O . ASP A 1 110 ? 17.667 -6.545 1.774 1.00 83.81 110 ASP A O 1
ATOM 916 N N . LYS A 1 111 ? 17.653 -4.520 0.806 1.00 90.44 111 LYS A N 1
ATOM 917 C CA . LYS A 1 111 ? 17.448 -3.790 2.065 1.00 90.44 111 LYS A CA 1
ATOM 918 C C . LYS A 1 111 ? 16.048 -4.081 2.604 1.00 90.44 111 LYS A C 1
ATOM 920 O O . LYS A 1 111 ? 15.050 -3.795 1.937 1.00 90.44 111 LYS A O 1
ATOM 925 N N . TYR A 1 112 ? 15.983 -4.607 3.822 1.00 93.19 112 TYR A N 1
ATOM 926 C CA . TYR A 1 112 ? 14.751 -4.696 4.603 1.00 93.19 112 TYR A CA 1
ATOM 927 C C . TYR A 1 112 ? 14.639 -3.486 5.524 1.00 93.19 112 TYR A C 1
ATOM 929 O O . TYR A 1 112 ? 15.650 -2.973 5.996 1.00 93.19 112 TYR A O 1
ATOM 937 N N . ILE A 1 113 ? 13.405 -3.053 5.745 1.00 94.44 113 ILE A N 1
ATOM 938 C CA . ILE A 1 113 ? 13.039 -1.974 6.657 1.00 94.44 113 ILE A CA 1
ATOM 939 C C . ILE A 1 113 ? 12.030 -2.505 7.670 1.00 94.44 113 ILE A C 1
ATOM 941 O O . ILE A 1 113 ? 11.180 -3.335 7.325 1.00 94.44 113 ILE A O 1
ATOM 945 N N . ASP A 1 114 ? 12.147 -2.056 8.916 1.00 95.81 114 ASP A N 1
ATOM 946 C CA . ASP A 1 114 ? 11.246 -2.456 9.998 1.00 95.81 114 ASP A CA 1
ATOM 947 C C . ASP A 1 114 ? 9.962 -1.603 10.049 1.00 95.81 114 ASP A C 1
ATOM 949 O O . ASP A 1 114 ? 9.783 -0.652 9.284 1.00 95.81 114 ASP A O 1
ATOM 953 N N . ILE A 1 115 ? 9.034 -1.946 10.951 1.00 96.25 115 ILE A N 1
ATOM 954 C CA . ILE A 1 115 ? 7.770 -1.209 11.128 1.00 96.25 115 ILE A CA 1
ATOM 955 C C . ILE A 1 115 ? 7.988 0.291 11.381 1.00 96.25 115 ILE A C 1
ATOM 957 O O . ILE A 1 115 ? 7.205 1.097 10.877 1.00 96.25 115 ILE A O 1
ATOM 961 N N . ALA A 1 116 ? 9.018 0.677 12.137 1.00 94.06 116 ALA A N 1
ATOM 962 C CA . ALA A 1 116 ? 9.260 2.078 12.468 1.00 94.06 116 ALA A CA 1
ATOM 963 C C . ALA A 1 116 ? 9.720 2.860 11.230 1.00 94.06 116 ALA A C 1
ATOM 965 O O . ALA A 1 116 ? 9.182 3.929 10.942 1.00 94.06 116 ALA A O 1
ATOM 966 N N . GLU A 1 117 ? 10.633 2.292 10.439 1.00 94.38 117 GLU A N 1
ATOM 967 C CA . GLU A 1 117 ? 11.047 2.876 9.160 1.00 94.38 117 GLU A CA 1
ATOM 968 C C . GLU A 1 117 ? 9.871 2.991 8.176 1.00 94.38 117 GLU A C 1
ATOM 970 O O . GLU A 1 117 ? 9.690 4.037 7.551 1.00 94.38 117 GLU A O 1
ATOM 975 N N . ILE A 1 118 ? 9.026 1.957 8.057 1.00 96.69 118 ILE A N 1
ATOM 976 C CA . ILE A 1 118 ? 7.839 2.000 7.183 1.00 96.69 118 ILE A CA 1
ATOM 977 C C . ILE A 1 118 ? 6.897 3.130 7.615 1.00 96.69 118 ILE A C 1
ATOM 979 O O . ILE A 1 118 ? 6.473 3.931 6.779 1.00 96.69 118 ILE A O 1
ATOM 983 N N . LEU A 1 119 ? 6.575 3.212 8.911 1.00 96.69 119 LEU A N 1
ATOM 984 C CA . LEU A 1 119 ? 5.713 4.260 9.463 1.00 96.69 119 LEU A CA 1
ATOM 985 C C . LEU A 1 119 ? 6.279 5.648 9.188 1.00 96.69 119 LEU A C 1
ATOM 987 O O . LEU A 1 119 ? 5.535 6.537 8.786 1.00 96.69 119 LEU A O 1
ATOM 991 N N . TYR A 1 120 ? 7.587 5.817 9.344 1.00 95.00 120 TYR A N 1
ATOM 992 C CA . TYR A 1 120 ? 8.265 7.073 9.076 1.00 95.00 120 TYR A CA 1
ATOM 993 C C . TYR A 1 120 ? 8.104 7.528 7.612 1.00 95.00 120 TYR A C 1
ATOM 995 O O . TYR A 1 120 ? 7.703 8.669 7.349 1.00 95.00 120 TYR A O 1
ATOM 1003 N N . TYR A 1 121 ? 8.356 6.635 6.646 1.00 96.94 121 TYR A N 1
ATOM 1004 C CA . TYR A 1 121 ? 8.168 6.937 5.222 1.00 96.94 121 TYR A CA 1
ATOM 1005 C C . TYR A 1 121 ? 6.708 7.272 4.900 1.00 96.94 121 TYR A C 1
ATOM 1007 O O . TYR A 1 121 ? 6.437 8.281 4.247 1.00 96.94 121 TYR A O 1
ATOM 1015 N N . LEU A 1 122 ? 5.757 6.461 5.378 1.00 98.12 122 LEU A N 1
ATOM 1016 C CA . LEU A 1 122 ? 4.329 6.691 5.145 1.00 98.12 122 LEU A CA 1
ATOM 1017 C C . LEU A 1 122 ? 3.863 8.013 5.765 1.00 98.12 122 LEU A C 1
ATOM 1019 O O . LEU A 1 122 ? 3.173 8.786 5.102 1.00 98.12 122 LEU A O 1
ATOM 1023 N N . GLN A 1 123 ? 4.266 8.301 7.004 1.00 97.38 123 GLN A N 1
ATOM 1024 C CA . GLN A 1 123 ? 3.934 9.545 7.697 1.00 97.38 123 GLN A CA 1
ATOM 1025 C C . GLN A 1 123 ? 4.448 10.751 6.910 1.00 97.38 123 GLN A C 1
ATOM 1027 O O . GLN A 1 123 ? 3.705 11.711 6.711 1.00 97.38 123 GLN A O 1
ATOM 1032 N N . SER A 1 124 ? 5.681 10.689 6.409 1.00 97.06 124 SER A N 1
ATOM 1033 C CA . SER A 1 124 ? 6.292 11.767 5.624 1.00 97.06 124 SER A CA 1
ATOM 1034 C C . SER A 1 124 ? 5.557 11.997 4.295 1.00 97.06 124 SER A C 1
ATOM 1036 O O . SER A 1 124 ? 5.207 13.133 3.965 1.00 97.06 124 SER A O 1
ATOM 1038 N N . ILE A 1 125 ? 5.239 10.921 3.566 1.00 98.31 125 ILE A N 1
ATOM 1039 C CA . ILE A 1 125 ? 4.506 10.967 2.288 1.00 98.31 125 ILE A CA 1
ATOM 1040 C C . ILE A 1 125 ? 3.088 11.524 2.477 1.00 98.31 125 ILE A C 1
ATOM 1042 O O . ILE A 1 125 ? 2.661 12.431 1.755 1.00 98.31 125 ILE A O 1
ATOM 1046 N N . PHE A 1 126 ? 2.342 11.006 3.453 1.00 98.38 126 PHE A N 1
ATOM 1047 C CA . PHE A 1 126 ? 0.958 11.423 3.662 1.00 98.38 126 PHE A CA 1
ATOM 1048 C C . PHE A 1 126 ? 0.842 12.780 4.351 1.00 98.38 126 PHE A C 1
ATOM 1050 O O . PHE A 1 126 ? -0.147 13.468 4.122 1.00 98.38 126 PHE A O 1
ATOM 1057 N N . THR A 1 127 ? 1.857 13.230 5.095 1.00 97.75 127 THR A N 1
ATOM 1058 C CA . THR A 1 127 ? 1.927 14.623 5.567 1.00 97.75 127 THR A CA 1
ATOM 1059 C C . THR A 1 127 ? 2.098 15.583 4.387 1.00 97.75 127 THR A C 1
ATOM 1061 O O . THR A 1 127 ? 1.336 16.541 4.286 1.00 97.75 127 THR A O 1
ATOM 1064 N N . LYS A 1 128 ? 3.010 15.299 3.437 1.00 97.50 128 LYS A N 1
ATOM 1065 C CA . LYS A 1 128 ? 3.126 16.085 2.188 1.00 97.50 128 LYS A CA 1
ATOM 1066 C C . LYS A 1 128 ? 1.796 16.103 1.418 1.00 97.50 128 LYS A C 1
ATOM 1068 O O . LYS A 1 128 ? 1.304 17.174 1.078 1.00 97.50 128 LYS A O 1
ATOM 1073 N N . THR A 1 129 ? 1.156 14.940 1.258 1.00 98.06 129 THR A 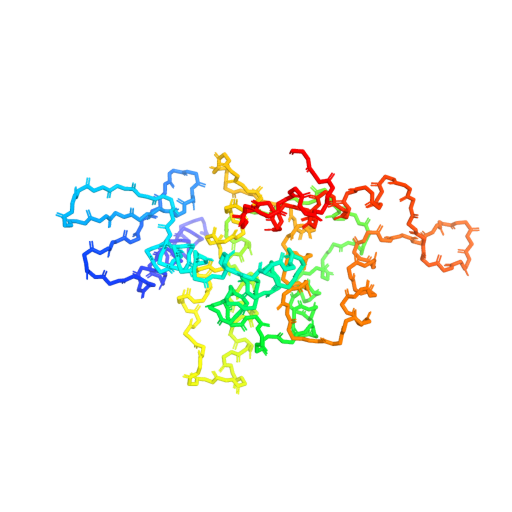N 1
ATOM 1074 C CA . THR A 1 129 ? -0.154 14.831 0.580 1.00 98.06 129 THR A CA 1
ATOM 1075 C C . THR A 1 129 ? -1.251 15.620 1.317 1.00 98.06 129 THR A C 1
ATOM 1077 O O . THR A 1 129 ? -2.061 16.298 0.691 1.00 98.06 129 THR A O 1
ATOM 1080 N N . SER A 1 130 ? -1.280 15.574 2.652 1.00 98.00 130 SER A N 1
ATOM 1081 C CA . SER A 1 130 ? -2.251 16.307 3.472 1.00 98.00 130 SER A CA 1
ATOM 1082 C C . SER A 1 130 ? -2.034 17.817 3.451 1.00 98.00 130 SER A C 1
ATOM 1084 O O . SER A 1 130 ? -2.997 18.551 3.643 1.00 98.00 130 SER A O 1
ATOM 1086 N N . ASN A 1 131 ? -0.813 18.301 3.227 1.00 97.44 131 ASN A N 1
ATOM 1087 C CA . ASN A 1 131 ? -0.571 19.737 3.078 1.00 97.44 131 ASN A CA 1
ATOM 1088 C C . ASN A 1 131 ? -1.214 20.279 1.792 1.00 97.44 131 ASN A C 1
ATOM 1090 O O . ASN A 1 131 ? -1.726 21.396 1.791 1.00 97.44 131 ASN A O 1
ATOM 1094 N N . GLU A 1 132 ? -1.229 19.481 0.718 1.00 96.56 132 GLU A N 1
ATOM 1095 C CA . GLU A 1 132 ? -1.917 19.818 -0.537 1.00 96.56 132 GLU A CA 1
ATOM 1096 C C . GLU A 1 132 ? -3.442 19.602 -0.425 1.00 96.56 132 GLU A C 1
ATOM 1098 O O . GLU A 1 132 ? -4.223 20.404 -0.936 1.00 96.56 132 GLU A O 1
ATOM 1103 N N . TYR A 1 133 ? -3.880 18.559 0.297 1.00 96.56 133 TYR A N 1
ATOM 1104 C CA . TYR A 1 133 ? -5.290 18.155 0.419 1.00 96.56 133 TYR A CA 1
ATOM 1105 C C . TYR A 1 133 ? -5.765 17.978 1.881 1.00 96.56 133 TYR A C 1
ATOM 1107 O O . TYR A 1 133 ? -6.179 16.880 2.273 1.00 96.56 133 TYR A O 1
ATOM 1115 N N . PRO A 1 134 ? -5.788 19.044 2.704 1.00 94.88 134 PRO A N 1
ATOM 1116 C CA . PRO A 1 134 ? -5.976 18.934 4.158 1.00 94.88 134 PRO A CA 1
ATOM 1117 C C . PRO A 1 134 ? -7.349 18.414 4.592 1.00 94.88 134 PRO A C 1
ATOM 1119 O O . PRO A 1 134 ? -7.476 17.821 5.656 1.00 94.88 134 PRO A O 1
ATOM 1122 N N . GLN A 1 135 ? -8.383 18.612 3.773 1.00 95.50 135 GLN A N 1
ATOM 1123 C CA . GLN A 1 135 ? -9.746 18.152 4.074 1.00 95.50 135 GLN A CA 1
ATOM 1124 C C . GLN A 1 135 ? -10.018 16.715 3.605 1.00 95.50 135 GLN A C 1
ATOM 1126 O O . GLN A 1 135 ? -11.059 16.151 3.933 1.00 95.50 135 GLN A O 1
ATOM 1131 N N . LEU A 1 136 ? -9.116 16.129 2.810 1.00 95.75 136 LEU A N 1
ATOM 1132 C CA . LEU A 1 136 ? -9.309 14.804 2.209 1.00 95.75 136 LEU A CA 1
ATOM 1133 C C . LEU A 1 136 ? -8.451 13.725 2.873 1.00 95.75 136 LEU A C 1
ATOM 1135 O O . LEU A 1 136 ? -8.820 12.553 2.835 1.00 95.75 136 LEU A O 1
ATOM 1139 N N . VAL A 1 137 ? -7.326 14.105 3.484 1.00 97.44 137 VAL A N 1
ATOM 1140 C CA . VAL A 1 137 ? -6.344 13.158 4.020 1.00 97.44 137 VAL A CA 1
ATOM 1141 C C . VAL A 1 137 ? -6.320 13.215 5.542 1.00 97.44 137 VAL A C 1
ATOM 1143 O O . VAL A 1 137 ? -5.769 14.128 6.147 1.00 97.44 137 VAL A O 1
ATOM 1146 N N . ASN A 1 138 ? -6.855 12.177 6.185 1.00 96.75 138 ASN A N 1
ATOM 1147 C CA . ASN A 1 138 ? -6.556 11.908 7.589 1.00 96.75 138 ASN A CA 1
ATOM 1148 C C . ASN A 1 138 ? -5.237 11.129 7.656 1.00 96.75 138 ASN A C 1
ATOM 1150 O O . ASN A 1 138 ? -5.221 9.927 7.381 1.00 96.75 138 ASN A O 1
ATOM 1154 N N . VAL A 1 139 ? -4.139 11.807 7.996 1.00 97.00 139 VAL A N 1
ATOM 1155 C CA . VAL A 1 139 ? -2.790 11.218 7.960 1.00 97.00 139 VAL A CA 1
ATOM 1156 C C . VAL A 1 139 ? -2.686 9.978 8.849 1.00 97.00 139 VAL A C 1
ATOM 1158 O O . VAL A 1 139 ? -2.246 8.935 8.374 1.00 97.00 139 VAL A O 1
ATOM 1161 N N . THR A 1 140 ? -3.162 10.045 10.095 1.00 96.69 140 THR A N 1
ATOM 1162 C CA . THR A 1 140 ? -3.089 8.932 11.055 1.00 96.69 140 THR A CA 1
ATOM 1163 C C . THR A 1 140 ? -3.776 7.675 10.528 1.00 96.69 140 THR A C 1
ATOM 1165 O O . THR A 1 140 ? -3.189 6.594 10.544 1.00 96.69 140 THR A O 1
ATOM 1168 N N . LEU A 1 141 ? -5.006 7.811 10.025 1.00 97.31 141 LEU A N 1
ATOM 1169 C CA . LEU A 1 141 ? -5.745 6.687 9.454 1.00 97.31 141 LEU A CA 1
ATOM 1170 C C . LEU A 1 141 ? -5.083 6.175 8.168 1.00 97.31 141 LEU A C 1
ATOM 1172 O O . LEU A 1 141 ? -4.981 4.969 7.963 1.00 97.31 141 LEU A O 1
ATOM 1176 N N . THR A 1 142 ? -4.645 7.084 7.298 1.00 98.06 142 THR A N 1
ATOM 1177 C CA . THR A 1 142 ? -4.083 6.727 5.989 1.00 98.06 142 THR A CA 1
ATOM 1178 C C . THR A 1 142 ? -2.771 5.960 6.140 1.00 98.06 142 THR A C 1
ATOM 1180 O O . THR A 1 142 ? -2.582 4.945 5.472 1.00 98.06 142 THR A O 1
ATOM 1183 N N . VAL A 1 143 ? -1.905 6.378 7.069 1.00 98.38 143 VAL A N 1
ATOM 1184 C CA . VAL A 1 143 ? -0.666 5.665 7.408 1.00 98.38 143 VAL A CA 1
ATOM 1185 C C . VAL A 1 143 ? -0.964 4.260 7.925 1.00 98.38 143 VAL A C 1
ATOM 1187 O O . VAL A 1 143 ? -0.374 3.302 7.432 1.00 98.38 143 VAL A O 1
ATOM 1190 N N . ASP A 1 144 ? -1.896 4.110 8.870 1.00 97.94 144 ASP A N 1
ATOM 1191 C CA . ASP A 1 144 ? -2.185 2.803 9.475 1.00 97.94 144 ASP A CA 1
ATOM 1192 C C . ASP A 1 144 ? -2.839 1.837 8.467 1.00 97.94 144 ASP A C 1
ATOM 1194 O O . ASP A 1 144 ? -2.506 0.651 8.430 1.00 97.94 144 ASP A O 1
ATOM 1198 N N . LEU A 1 145 ? -3.695 2.344 7.568 1.00 98.50 145 LEU A N 1
ATOM 1199 C CA . LEU A 1 145 ? -4.254 1.559 6.461 1.00 98.50 145 LEU A CA 1
ATOM 1200 C C . LEU A 1 145 ? -3.197 1.162 5.425 1.00 98.50 145 LEU A C 1
ATOM 1202 O O . LEU A 1 145 ? -3.203 0.021 4.959 1.00 98.50 145 LEU A O 1
ATOM 1206 N N . ALA A 1 146 ? -2.297 2.076 5.056 1.00 98.56 146 ALA A N 1
ATOM 1207 C CA . ALA A 1 146 ? -1.230 1.791 4.102 1.00 98.56 146 ALA A CA 1
ATOM 1208 C C . ALA A 1 146 ? -0.213 0.794 4.676 1.00 98.56 146 ALA A C 1
ATOM 1210 O O . ALA A 1 146 ? 0.194 -0.127 3.968 1.00 98.56 146 ALA A O 1
ATOM 1211 N N . LEU A 1 147 ? 0.136 0.914 5.963 1.00 98.56 147 LEU A N 1
ATOM 1212 C CA . LEU A 1 147 ? 0.952 -0.073 6.669 1.00 98.56 147 LEU A CA 1
ATOM 1213 C C . LEU A 1 147 ? 0.265 -1.441 6.653 1.00 98.56 147 LEU A C 1
ATOM 1215 O O . LEU A 1 147 ? 0.876 -2.427 6.247 1.00 98.56 147 LEU A O 1
ATOM 1219 N N . ASN A 1 148 ? -1.011 -1.502 7.047 1.00 98.38 148 ASN A N 1
ATOM 1220 C CA . ASN A 1 148 ? -1.768 -2.751 7.068 1.00 98.38 148 ASN A CA 1
ATOM 1221 C C . ASN A 1 148 ? -1.800 -3.421 5.685 1.00 98.38 148 ASN A C 1
ATOM 1223 O O . ASN A 1 148 ? -1.539 -4.617 5.564 1.00 98.38 148 ASN A O 1
ATOM 1227 N N . TRP A 1 149 ? -2.023 -2.635 4.629 1.00 98.50 149 TRP A N 1
ATOM 1228 C CA . TRP A 1 149 ? -1.988 -3.112 3.249 1.00 98.50 149 TRP A CA 1
ATOM 1229 C C . TRP A 1 149 ? -0.613 -3.652 2.827 1.00 98.50 149 TRP A C 1
ATOM 1231 O O . TRP A 1 149 ? -0.535 -4.746 2.266 1.00 98.50 149 TRP A O 1
ATOM 1241 N N . LEU A 1 150 ? 0.474 -2.932 3.121 1.00 98.44 150 LEU A N 1
ATOM 1242 C CA . LEU A 1 150 ? 1.833 -3.368 2.787 1.00 98.44 150 LEU A CA 1
ATOM 1243 C C . LEU A 1 150 ? 2.206 -4.672 3.502 1.00 98.44 150 LEU A C 1
ATOM 1245 O O . LEU A 1 150 ? 2.751 -5.575 2.868 1.00 98.44 150 LEU A O 1
ATOM 1249 N N . LEU A 1 151 ? 1.870 -4.808 4.788 1.00 98.06 151 LEU A N 1
ATOM 1250 C CA . LEU A 1 151 ? 2.124 -6.038 5.547 1.00 98.06 151 LEU A CA 1
ATOM 1251 C C . LEU A 1 151 ? 1.294 -7.211 5.017 1.00 98.06 151 LEU A C 1
ATOM 1253 O O . LEU A 1 151 ? 1.787 -8.334 4.937 1.00 98.06 151 LEU A O 1
ATOM 1257 N N . ASN A 1 152 ? 0.056 -6.964 4.590 1.00 97.44 152 ASN A N 1
ATOM 1258 C CA . ASN A 1 152 ? -0.794 -7.983 3.973 1.00 97.44 152 ASN A CA 1
ATOM 1259 C C . ASN A 1 152 ? -0.239 -8.539 2.665 1.00 97.44 152 ASN A C 1
ATOM 1261 O O . ASN A 1 152 ? -0.537 -9.678 2.329 1.00 97.44 152 ASN A O 1
ATOM 1265 N N . ILE A 1 153 ? 0.571 -7.768 1.945 1.00 96.38 153 ILE A N 1
ATOM 1266 C CA . ILE A 1 153 ? 1.150 -8.201 0.672 1.00 96.38 153 ILE A CA 1
ATOM 1267 C C . ILE A 1 153 ? 2.562 -8.763 0.855 1.00 96.38 153 ILE A C 1
ATOM 1269 O O . ILE A 1 153 ? 2.903 -9.771 0.237 1.00 96.38 153 ILE A O 1
ATOM 1273 N N . TYR A 1 154 ? 3.382 -8.120 1.688 1.00 97.44 154 TYR A N 1
ATOM 1274 C CA . TYR A 1 154 ? 4.825 -8.370 1.741 1.00 97.44 154 TYR A CA 1
ATOM 1275 C C . TYR A 1 154 ? 5.324 -8.985 3.055 1.00 97.44 154 TYR A C 1
ATOM 1277 O O . TYR A 1 154 ? 6.461 -9.445 3.090 1.00 97.44 154 TYR A O 1
ATOM 1285 N N . ASP A 1 155 ? 4.499 -9.048 4.107 1.00 97.19 155 ASP A N 1
ATOM 1286 C CA . ASP A 1 155 ? 4.851 -9.646 5.405 1.00 97.19 155 ASP A CA 1
ATOM 1287 C C . ASP A 1 155 ? 3.727 -10.550 5.945 1.00 97.19 155 ASP A C 1
ATOM 1289 O O . ASP A 1 155 ? 3.139 -10.325 7.008 1.00 97.19 155 ASP A O 1
ATOM 1293 N N . LEU A 1 156 ? 3.401 -11.601 5.186 1.00 94.50 156 LEU A N 1
ATOM 1294 C CA . LEU A 1 156 ? 2.338 -12.558 5.530 1.00 94.50 156 LEU A CA 1
ATOM 1295 C C . LEU A 1 156 ? 2.575 -13.258 6.875 1.00 94.50 156 LEU A C 1
ATOM 1297 O O . LEU A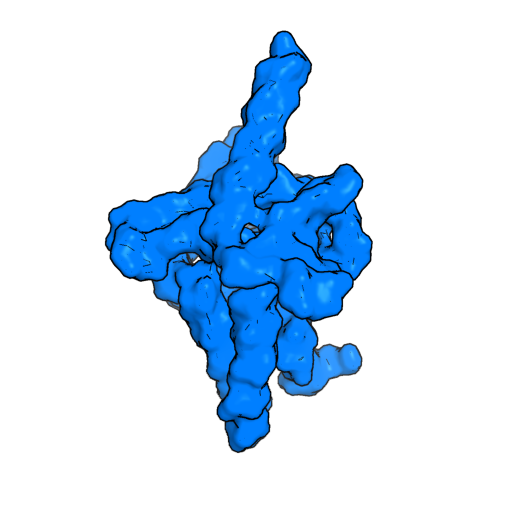 1 156 ? 1.628 -13.537 7.605 1.00 94.50 156 LEU A O 1
ATOM 1301 N N . ASN A 1 157 ? 3.842 -13.497 7.217 1.00 95.81 157 ASN A N 1
ATOM 1302 C CA . ASN A 1 157 ? 4.236 -14.155 8.462 1.00 95.81 157 ASN A CA 1
ATOM 1303 C C . ASN A 1 157 ? 4.331 -13.184 9.648 1.00 95.81 157 ASN A C 1
ATOM 1305 O O . ASN A 1 157 ? 4.697 -13.613 10.740 1.00 95.81 157 ASN A O 1
ATOM 1309 N N . ARG A 1 158 ? 4.019 -11.894 9.443 1.00 97.00 158 ARG A N 1
ATOM 1310 C CA . ARG A 1 158 ? 4.094 -10.845 10.471 1.00 97.00 158 ARG A CA 1
ATOM 1311 C C . ARG A 1 158 ? 5.460 -10.824 11.157 1.00 97.00 158 ARG A C 1
ATOM 1313 O O . ARG A 1 158 ? 5.558 -10.832 12.378 1.00 97.00 158 ARG A O 1
ATOM 1320 N N . THR A 1 159 ? 6.532 -10.834 10.379 1.00 96.62 159 THR A N 1
ATOM 1321 C CA . THR A 1 159 ? 7.903 -10.722 10.888 1.00 96.62 159 THR A CA 1
ATOM 1322 C C . THR A 1 159 ? 8.219 -9.319 11.411 1.00 96.62 159 THR A C 1
ATOM 1324 O O . THR A 1 159 ? 9.102 -9.178 12.252 1.00 96.62 159 THR A O 1
ATOM 1327 N N . GLY A 1 160 ? 7.486 -8.295 10.956 1.00 95.31 160 GLY A N 1
ATOM 1328 C CA . GLY A 1 160 ? 7.721 -6.893 11.301 1.00 95.31 160 GLY A CA 1
ATOM 1329 C C . GLY A 1 160 ? 8.680 -6.175 10.351 1.00 95.31 160 GLY A C 1
ATOM 1330 O O . GLY A 1 160 ? 9.197 -5.116 10.700 1.00 95.31 160 GLY A O 1
ATOM 1331 N N . SER A 1 161 ? 8.934 -6.736 9.165 1.00 96.00 161 SER A N 1
ATOM 1332 C CA . SER A 1 161 ? 9.826 -6.137 8.169 1.00 96.00 161 SER A CA 1
ATOM 1333 C C . SER A 1 161 ? 9.398 -6.449 6.735 1.00 96.00 161 SER A C 1
ATOM 1335 O O . SER A 1 161 ? 8.843 -7.513 6.464 1.00 96.00 161 SER A O 1
ATOM 1337 N N . ILE A 1 162 ? 9.681 -5.531 5.807 1.00 96.38 162 ILE A N 1
ATOM 1338 C CA . ILE A 1 162 ? 9.484 -5.724 4.359 1.00 96.38 162 ILE A CA 1
ATOM 1339 C C . ILE A 1 162 ? 10.699 -5.211 3.590 1.00 96.38 162 ILE A C 1
ATOM 1341 O O . ILE A 1 162 ? 11.477 -4.407 4.099 1.00 96.38 162 ILE A O 1
ATOM 1345 N N . ARG A 1 163 ? 10.858 -5.633 2.333 1.00 94.69 163 ARG A N 1
ATOM 1346 C CA . ARG A 1 163 ? 11.886 -5.062 1.452 1.00 94.69 163 ARG A CA 1
ATOM 1347 C C . ARG A 1 163 ? 11.552 -3.608 1.124 1.00 94.69 163 ARG A C 1
ATOM 1349 O O . ARG A 1 163 ? 10.435 -3.313 0.697 1.00 94.69 163 ARG A O 1
ATOM 1356 N N . LEU A 1 164 ? 12.537 -2.716 1.206 1.00 94.12 164 LEU A N 1
ATOM 1357 C CA . LEU A 1 164 ? 12.388 -1.314 0.805 1.00 94.12 164 LEU A CA 1
ATOM 1358 C C . LEU A 1 164 ? 11.959 -1.199 -0.666 1.00 94.12 164 LEU A C 1
ATOM 1360 O O . LEU A 1 164 ? 11.094 -0.391 -1.000 1.00 94.12 164 LEU A O 1
ATOM 1364 N N . LEU A 1 165 ? 12.516 -2.049 -1.538 1.00 93.44 165 LEU A N 1
ATOM 1365 C CA . LEU A 1 165 ? 12.120 -2.132 -2.946 1.00 93.44 165 LEU A CA 1
ATOM 1366 C C . LEU A 1 165 ? 10.614 -2.399 -3.104 1.00 93.44 165 LEU A C 1
ATOM 1368 O O . LEU A 1 165 ? 9.951 -1.724 -3.888 1.00 93.44 165 LEU A O 1
ATOM 1372 N N . ALA A 1 166 ? 10.071 -3.345 -2.335 1.00 95.19 166 ALA A N 1
ATOM 1373 C CA . ALA A 1 166 ? 8.662 -3.719 -2.392 1.00 95.19 166 ALA A CA 1
ATOM 1374 C C . ALA A 1 166 ? 7.747 -2.547 -2.010 1.00 95.19 166 ALA A C 1
ATOM 1376 O O . ALA A 1 166 ? 6.774 -2.261 -2.711 1.00 95.19 166 ALA A O 1
ATOM 1377 N N . MET A 1 167 ? 8.106 -1.815 -0.949 1.00 96.94 167 MET A N 1
ATOM 1378 C CA . MET A 1 167 ? 7.391 -0.609 -0.533 1.00 96.94 167 MET A CA 1
ATOM 1379 C C . MET A 1 167 ? 7.412 0.469 -1.625 1.00 96.94 167 MET A C 1
ATOM 1381 O O . MET A 1 167 ? 6.351 0.959 -2.015 1.00 96.94 167 MET A O 1
ATOM 1385 N N . LYS A 1 168 ? 8.597 0.806 -2.156 1.00 95.69 168 LYS A N 1
ATOM 1386 C CA . LYS A 1 168 ? 8.743 1.804 -3.230 1.00 95.69 168 LYS A CA 1
ATOM 1387 C C . LYS A 1 168 ? 7.900 1.447 -4.450 1.00 95.69 168 LYS A C 1
ATOM 1389 O O . LYS A 1 168 ? 7.168 2.292 -4.958 1.00 95.69 168 LYS A O 1
ATOM 1394 N N . MET A 1 169 ? 7.966 0.190 -4.892 1.00 95.38 169 MET A N 1
ATOM 1395 C CA . MET A 1 169 ? 7.203 -0.294 -6.040 1.00 95.38 169 MET A CA 1
ATOM 1396 C C . MET A 1 169 ? 5.693 -0.230 -5.801 1.00 95.38 169 MET A C 1
ATOM 1398 O O . MET A 1 169 ? 4.964 0.257 -6.659 1.00 95.38 169 MET A O 1
ATOM 1402 N N . ALA A 1 170 ? 5.212 -0.689 -4.645 1.00 97.56 170 ALA A N 1
ATOM 1403 C CA . ALA A 1 170 ? 3.785 -0.700 -4.335 1.00 97.56 170 ALA A CA 1
ATOM 1404 C C . ALA A 1 170 ? 3.184 0.712 -4.318 1.00 97.56 170 ALA A C 1
ATOM 1406 O O . ALA A 1 170 ? 2.134 0.949 -4.922 1.00 97.56 170 ALA A O 1
ATOM 1407 N N . LEU A 1 171 ? 3.880 1.655 -3.676 1.00 98.19 171 LEU A N 1
ATOM 1408 C CA . LEU A 1 171 ? 3.465 3.054 -3.624 1.00 98.19 171 LEU A CA 1
ATOM 1409 C C . LEU A 1 171 ? 3.531 3.694 -5.012 1.00 98.19 171 LEU A C 1
ATOM 1411 O O . LEU A 1 171 ? 2.551 4.294 -5.445 1.00 98.19 171 LEU A O 1
ATOM 1415 N N . ALA A 1 172 ? 4.624 3.499 -5.753 1.00 97.06 172 ALA A N 1
ATOM 1416 C CA . ALA A 1 172 ? 4.772 4.050 -7.096 1.00 97.06 172 ALA A CA 1
ATOM 1417 C C . ALA A 1 172 ? 3.762 3.486 -8.098 1.00 97.06 172 ALA A C 1
ATOM 1419 O O . ALA A 1 172 ? 3.323 4.211 -8.976 1.00 97.06 172 ALA A O 1
ATOM 1420 N N . LEU A 1 173 ? 3.350 2.219 -7.992 1.00 96.75 173 LEU A N 1
ATOM 1421 C CA . LEU A 1 173 ? 2.353 1.639 -8.899 1.00 96.75 173 LEU A CA 1
ATOM 1422 C C . LEU A 1 173 ? 0.942 2.179 -8.646 1.00 96.75 173 LEU A C 1
ATOM 1424 O O . LEU A 1 173 ? 0.151 2.273 -9.588 1.00 96.75 173 LEU A O 1
ATOM 1428 N N . LEU A 1 174 ? 0.624 2.581 -7.414 1.00 97.56 174 LEU A N 1
ATOM 1429 C CA . LEU A 1 174 ? -0.692 3.106 -7.046 1.00 97.56 174 LEU A CA 1
ATOM 1430 C C . LEU A 1 174 ? -0.727 4.626 -6.873 1.00 97.56 174 LEU A C 1
ATOM 1432 O O . LEU A 1 174 ? -1.810 5.173 -6.718 1.00 97.56 174 LEU A O 1
ATOM 1436 N N . CYS A 1 175 ? 0.390 5.340 -6.962 1.00 98.25 175 CYS A N 1
ATOM 1437 C CA . CYS A 1 175 ? 0.371 6.794 -6.847 1.00 98.25 175 CYS A CA 1
ATOM 1438 C C . C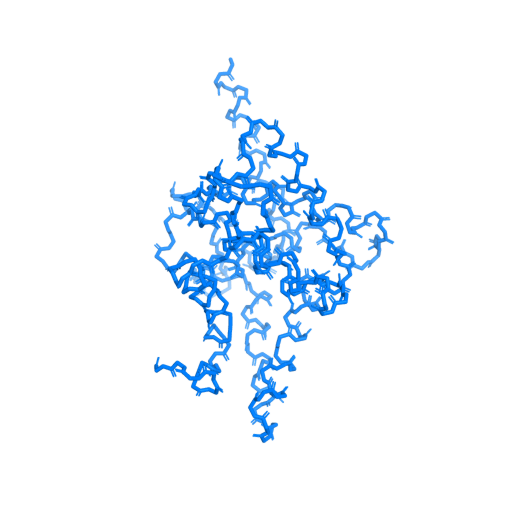YS A 1 175 ? -0.284 7.483 -8.058 1.00 98.25 175 CYS A C 1
ATOM 1440 O O . CYS A 1 175 ? -0.483 6.883 -9.130 1.00 98.25 175 CYS A O 1
ATOM 1442 N N . ARG A 1 176 ? -0.579 8.774 -7.895 1.00 97.88 176 ARG A N 1
ATOM 1443 C CA . ARG A 1 176 ? -0.912 9.703 -8.976 1.00 97.88 176 ARG A CA 1
ATOM 1444 C C . ARG A 1 176 ? 0.339 9.990 -9.811 1.00 97.88 176 ARG A C 1
ATOM 1446 O O . ARG A 1 176 ? 1.379 10.363 -9.273 1.00 97.88 176 ARG A O 1
ATOM 1453 N N . GLY A 1 177 ? 0.233 9.835 -11.125 1.00 95.50 177 GLY A N 1
ATOM 1454 C CA . GLY A 1 177 ? 1.318 10.113 -12.068 1.00 95.50 177 GLY A CA 1
ATOM 1455 C C . GLY A 1 177 ? 1.033 9.526 -13.444 1.00 95.50 177 GLY A C 1
ATOM 1456 O O . GLY A 1 177 ? 0.141 8.679 -13.583 1.00 95.50 177 GLY A O 1
ATOM 1457 N N . ASN A 1 178 ? 1.781 9.965 -14.457 1.00 96.25 178 ASN A N 1
ATOM 1458 C CA . ASN A 1 178 ? 1.691 9.372 -15.786 1.00 96.25 178 ASN A CA 1
ATOM 1459 C C . ASN A 1 178 ? 2.214 7.926 -15.736 1.00 96.25 178 ASN A C 1
ATOM 1461 O O . ASN A 1 178 ? 3.191 7.623 -15.052 1.00 96.25 178 ASN A O 1
ATOM 1465 N N . ILE A 1 179 ? 1.566 7.017 -16.464 1.00 96.06 179 ILE A N 1
ATOM 1466 C CA . ILE A 1 179 ? 1.981 5.615 -16.541 1.00 96.06 179 ILE A CA 1
ATOM 1467 C C . ILE A 1 179 ? 3.432 5.472 -17.018 1.00 96.06 179 ILE A C 1
ATOM 1469 O O . ILE A 1 179 ? 4.162 4.635 -16.495 1.00 96.06 179 ILE A O 1
ATOM 1473 N N . GLU A 1 180 ? 3.872 6.335 -17.937 1.00 96.75 180 GLU A N 1
ATOM 1474 C CA . GLU A 1 180 ? 5.245 6.342 -18.438 1.00 96.75 180 GLU A CA 1
ATOM 1475 C C . GLU A 1 180 ? 6.261 6.686 -17.339 1.00 96.75 180 GLU A C 1
ATOM 1477 O O . GLU A 1 180 ? 7.257 5.985 -17.172 1.00 96.75 180 GLU A O 1
ATOM 1482 N N . GLU A 1 181 ? 5.992 7.724 -16.544 1.00 95.88 181 GLU A N 1
ATOM 1483 C CA . GLU A 1 181 ? 6.854 8.142 -15.429 1.00 95.88 181 GLU A CA 1
ATOM 1484 C C . GLU A 1 181 ? 6.936 7.053 -14.359 1.00 95.88 181 GLU A C 1
ATOM 1486 O O . GLU A 1 181 ? 8.018 6.729 -13.869 1.00 95.88 181 GLU A O 1
ATOM 1491 N N . LYS A 1 182 ? 5.795 6.430 -14.047 1.00 96.69 182 LYS A N 1
ATOM 1492 C CA . LYS A 1 182 ? 5.714 5.323 -13.089 1.00 96.69 182 LYS A CA 1
ATOM 1493 C C . LYS A 1 182 ? 6.539 4.130 -13.563 1.00 96.69 182 LYS A C 1
ATOM 1495 O O . LYS A 1 182 ? 7.256 3.535 -12.763 1.00 96.69 182 LYS A O 1
ATOM 1500 N N . TYR A 1 183 ? 6.488 3.797 -14.853 1.00 95.00 183 TYR A N 1
ATOM 1501 C CA . TYR A 1 183 ? 7.307 2.729 -15.425 1.00 95.00 183 TYR A CA 1
ATOM 1502 C C . TYR A 1 183 ? 8.794 3.069 -15.443 1.00 95.00 183 TYR A C 1
ATOM 1504 O O . TYR A 1 183 ? 9.591 2.217 -15.058 1.00 95.00 183 TYR A O 1
ATOM 1512 N N . ARG A 1 184 ? 9.175 4.301 -15.807 1.00 93.44 184 ARG A N 1
ATOM 1513 C CA . ARG A 1 184 ? 10.576 4.753 -15.740 1.00 93.44 184 ARG A CA 1
ATOM 1514 C C . ARG A 1 184 ? 11.125 4.650 -14.319 1.00 93.44 184 ARG A C 1
ATOM 1516 O O . ARG A 1 184 ? 12.209 4.107 -14.135 1.00 93.44 184 ARG A O 1
ATOM 1523 N N . TYR A 1 185 ? 10.361 5.098 -13.324 1.00 93.56 185 TYR A N 1
ATOM 1524 C CA . TYR A 1 185 ? 10.765 5.001 -11.924 1.00 93.56 185 TYR A CA 1
ATOM 1525 C C . TYR A 1 185 ? 10.862 3.548 -11.446 1.00 93.56 185 TYR A C 1
ATOM 1527 O O . TYR A 1 185 ? 11.883 3.139 -10.911 1.00 93.56 185 TYR A O 1
ATOM 1535 N N . VAL A 1 186 ? 9.834 2.723 -11.667 1.00 93.19 186 VAL A N 1
ATOM 1536 C CA . VAL A 1 186 ? 9.868 1.313 -11.238 1.00 93.19 186 VAL A CA 1
ATOM 1537 C C . VAL A 1 186 ? 11.006 0.544 -11.920 1.00 93.19 186 VAL A C 1
ATOM 1539 O O . VAL A 1 186 ? 11.626 -0.309 -11.289 1.00 93.19 186 VAL A O 1
ATOM 1542 N N . PHE A 1 187 ? 11.315 0.864 -13.179 1.00 91.69 187 PHE A N 1
ATOM 1543 C CA . PHE A 1 187 ? 12.475 0.314 -13.876 1.00 91.69 187 PHE A CA 1
ATOM 1544 C C . PHE A 1 187 ? 13.790 0.769 -13.234 1.00 91.69 187 PHE A C 1
ATOM 1546 O O . PHE A 1 187 ? 14.645 -0.072 -12.961 1.00 91.69 187 PHE A O 1
ATOM 1553 N N . SER A 1 188 ? 13.943 2.062 -12.924 1.00 90.25 188 SER A N 1
ATOM 1554 C CA . SER A 1 188 ? 15.171 2.577 -12.305 1.00 90.25 188 SER A CA 1
ATOM 1555 C C . SER A 1 188 ? 15.437 1.983 -10.920 1.00 90.25 188 SER A C 1
ATOM 1557 O O . SER A 1 188 ? 16.593 1.814 -10.550 1.00 90.25 188 SER A O 1
ATOM 1559 N N . LEU A 1 189 ? 14.400 1.555 -10.186 1.00 89.75 189 LEU A N 1
ATOM 1560 C CA . LEU A 1 189 ? 14.560 0.859 -8.900 1.00 89.75 189 LEU A CA 1
ATOM 1561 C C . LEU A 1 189 ? 15.315 -0.474 -8.992 1.00 89.75 189 LEU A C 1
ATOM 1563 O O . LEU A 1 189 ? 15.862 -0.934 -7.988 1.00 89.75 189 LEU A O 1
ATOM 1567 N N . VAL A 1 190 ? 15.304 -1.118 -10.160 1.00 89.56 190 VAL A N 1
ATOM 1568 C CA . VAL A 1 190 ? 15.987 -2.398 -10.390 1.00 89.56 190 VAL A CA 1
ATOM 1569 C C . VAL A 1 190 ? 17.093 -2.296 -11.429 1.00 89.56 190 VAL A C 1
ATOM 1571 O O . VAL A 1 190 ? 17.790 -3.285 -11.646 1.00 89.56 190 VAL A O 1
ATOM 1574 N N . ALA A 1 191 ? 17.281 -1.142 -12.062 1.00 87.94 191 ALA A N 1
ATOM 1575 C CA . ALA A 1 191 ? 18.341 -0.933 -13.031 1.00 87.94 191 ALA A CA 1
ATOM 1576 C C . ALA A 1 191 ? 19.708 -0.770 -12.357 1.00 87.94 191 ALA A C 1
ATOM 1578 O O . ALA A 1 191 ? 19.820 -0.588 -11.142 1.00 87.94 191 ALA A O 1
ATOM 1579 N N . TYR A 1 192 ? 20.768 -0.922 -13.140 1.00 81.62 192 TYR A N 1
ATOM 1580 C CA . TYR A 1 192 ? 22.120 -0.582 -12.724 1.00 81.62 192 TYR A CA 1
ATOM 1581 C C . TYR A 1 192 ? 22.927 -0.088 -13.919 1.00 81.62 192 TYR A C 1
ATOM 1583 O O . TYR A 1 192 ? 22.717 -0.527 -15.050 1.00 81.62 192 TYR A O 1
ATOM 1591 N N . THR A 1 193 ? 23.883 0.792 -13.643 1.00 78.75 193 THR A N 1
ATOM 1592 C CA . THR A 1 193 ? 24.876 1.235 -14.618 1.00 78.75 193 THR A CA 1
ATOM 1593 C C . THR A 1 193 ? 26.074 0.279 -14.549 1.00 78.75 193 THR A C 1
ATOM 1595 O O . THR A 1 193 ? 26.679 0.149 -13.479 1.00 78.75 193 THR A O 1
ATOM 1598 N N . PRO A 1 194 ? 26.410 -0.455 -15.624 1.00 74.81 194 PRO A N 1
ATOM 1599 C CA . PRO A 1 194 ? 27.601 -1.299 -15.652 1.00 74.81 194 PRO A CA 1
ATOM 1600 C C . PRO A 1 194 ? 28.863 -0.444 -15.484 1.00 74.81 194 PRO A C 1
ATOM 1602 O O . PRO A 1 194 ? 28.965 0.620 -16.082 1.00 74.81 194 PRO A O 1
ATOM 1605 N N . THR A 1 195 ? 29.840 -0.912 -14.705 1.00 69.69 195 THR A N 1
ATOM 1606 C CA . THR A 1 195 ? 31.088 -0.173 -14.428 1.00 69.69 195 THR A CA 1
ATOM 1607 C C . THR A 1 195 ? 31.965 0.069 -15.655 1.00 69.69 195 THR A C 1
ATOM 1609 O O . THR A 1 195 ? 32.837 0.931 -15.606 1.00 69.69 195 THR A O 1
ATOM 1612 N N . ASP A 1 196 ? 31.740 -0.671 -16.742 1.00 66.88 196 ASP A N 1
ATOM 1613 C CA . ASP A 1 196 ? 32.712 -0.784 -17.830 1.00 66.88 196 ASP A CA 1
ATOM 1614 C C . ASP A 1 196 ? 32.393 0.079 -19.062 1.00 66.88 196 ASP A C 1
ATOM 1616 O O . ASP A 1 196 ? 33.136 0.008 -20.032 1.00 66.88 196 ASP A O 1
ATOM 1620 N N . ASN A 1 197 ? 31.334 0.900 -19.061 1.00 56.78 197 ASN A N 1
ATOM 1621 C CA . ASN A 1 197 ? 31.045 1.848 -20.149 1.00 56.78 197 ASN A CA 1
ATOM 1622 C C . ASN A 1 197 ? 30.180 3.023 -19.659 1.00 56.78 197 ASN A C 1
ATOM 1624 O O . ASN A 1 197 ? 29.346 2.828 -18.777 1.00 56.78 197 ASN A O 1
ATOM 1628 N N . ASP A 1 198 ? 30.290 4.191 -20.312 1.00 58.19 198 ASP A N 1
ATOM 1629 C CA . ASP A 1 198 ? 29.313 5.310 -20.301 1.00 58.19 198 ASP A CA 1
ATOM 1630 C C . ASP A 1 198 ? 27.957 4.875 -20.923 1.00 58.19 198 ASP A C 1
ATOM 1632 O O . ASP A 1 198 ? 27.410 5.489 -21.840 1.00 58.19 198 ASP A O 1
ATOM 1636 N N . ALA A 1 199 ? 27.441 3.725 -20.495 1.00 65.06 199 ALA A N 1
ATOM 1637 C CA . ALA A 1 199 ? 26.278 3.060 -21.049 1.00 65.06 199 ALA A CA 1
ATOM 1638 C C . ALA A 1 199 ? 25.009 3.424 -20.274 1.00 65.06 199 ALA A C 1
ATOM 1640 O O . ALA A 1 199 ? 25.036 3.726 -19.082 1.00 65.06 199 ALA A O 1
ATOM 1641 N N . CYS A 1 200 ? 23.874 3.354 -20.972 1.00 73.19 200 CYS A N 1
ATOM 1642 C CA . CYS A 1 200 ? 22.550 3.489 -20.380 1.00 73.19 200 CYS A CA 1
ATOM 1643 C C . CYS A 1 200 ? 22.319 2.452 -19.270 1.00 73.19 200 CYS A C 1
ATOM 1645 O O . CYS A 1 200 ? 22.864 1.349 -19.314 1.00 73.19 200 CYS A O 1
ATOM 1647 N N . ASP A 1 201 ? 21.441 2.785 -18.327 1.00 80.12 201 ASP A N 1
ATOM 1648 C CA . ASP A 1 201 ? 20.989 1.864 -17.288 1.00 80.12 201 ASP A CA 1
ATOM 1649 C C . ASP A 1 201 ? 20.404 0.574 -17.886 1.00 80.12 201 ASP A C 1
ATOM 1651 O O . ASP A 1 201 ? 19.526 0.610 -18.754 1.00 80.12 201 ASP A O 1
ATOM 1655 N N . VAL A 1 202 ? 20.881 -0.578 -17.402 1.00 84.88 202 VAL A N 1
ATOM 1656 C CA . VAL A 1 202 ? 20.448 -1.905 -17.861 1.00 84.88 202 VAL A CA 1
ATOM 1657 C C . VAL A 1 202 ? 19.755 -2.690 -16.749 1.00 84.88 202 VAL A C 1
ATOM 1659 O O . VAL A 1 202 ? 19.974 -2.469 -15.557 1.00 84.88 202 VAL A O 1
ATOM 1662 N N . VAL A 1 203 ? 18.917 -3.648 -17.150 1.00 86.88 203 VAL A N 1
ATOM 1663 C CA . VAL A 1 203 ? 18.244 -4.596 -16.255 1.00 86.88 203 VAL A CA 1
ATOM 1664 C C . VAL A 1 203 ? 18.462 -6.003 -16.795 1.00 86.88 203 VAL A C 1
ATOM 1666 O O . VAL A 1 203 ? 18.067 -6.316 -17.918 1.00 86.88 203 VAL A O 1
ATOM 1669 N N . ASP A 1 204 ? 19.087 -6.859 -15.990 1.00 88.94 204 ASP A N 1
ATOM 1670 C CA . ASP A 1 204 ? 19.241 -8.274 -16.312 1.00 88.94 204 ASP A CA 1
ATOM 1671 C C . ASP A 1 204 ? 17.961 -9.079 -16.009 1.00 88.94 204 ASP A C 1
ATOM 1673 O O . ASP A 1 204 ? 16.990 -8.601 -15.408 1.00 88.94 204 ASP A O 1
ATOM 1677 N N . ARG A 1 205 ? 17.959 -10.353 -16.412 1.00 92.25 205 ARG A N 1
ATOM 1678 C CA . ARG A 1 205 ? 16.828 -11.265 -16.187 1.00 92.25 205 ARG A CA 1
ATOM 1679 C C . ARG A 1 205 ? 16.479 -11.426 -14.702 1.00 92.25 205 ARG A C 1
ATOM 1681 O O . ARG A 1 205 ? 15.303 -11.590 -14.378 1.00 92.25 205 ARG A O 1
ATOM 1688 N N . GLN A 1 206 ? 17.466 -11.420 -13.808 1.00 90.88 206 GLN A N 1
ATOM 1689 C CA . GLN A 1 206 ? 17.248 -11.635 -12.378 1.00 90.88 206 GLN A CA 1
ATOM 1690 C C . GLN A 1 206 ? 16.537 -10.431 -11.750 1.00 90.88 206 GLN A C 1
ATOM 1692 O O . GLN A 1 206 ? 15.533 -10.600 -11.059 1.00 90.88 206 GLN A O 1
ATOM 1697 N N . ARG A 1 207 ? 17.001 -9.216 -12.045 1.00 89.69 207 ARG A N 1
ATOM 1698 C CA . ARG A 1 207 ? 16.405 -7.951 -11.594 1.00 89.69 207 ARG A CA 1
ATOM 1699 C C . ARG A 1 207 ? 14.990 -7.768 -12.130 1.00 89.69 207 ARG A C 1
ATOM 1701 O O . ARG A 1 207 ? 14.087 -7.418 -11.370 1.00 89.69 207 ARG A O 1
ATOM 1708 N N . LEU A 1 208 ? 14.764 -8.109 -13.399 1.00 91.69 208 LEU A N 1
ATOM 1709 C CA . LEU A 1 208 ? 13.421 -8.102 -13.976 1.00 91.69 208 LEU A CA 1
ATOM 1710 C C . LEU A 1 208 ? 12.493 -9.124 -13.294 1.00 91.69 208 LEU A C 1
ATOM 1712 O O . LEU A 1 208 ? 11.330 -8.827 -13.025 1.00 91.69 208 LEU A O 1
ATOM 1716 N N . SER A 1 209 ? 13.008 -10.311 -12.956 1.00 93.00 209 SER A N 1
ATOM 1717 C CA . SER A 1 209 ? 12.249 -11.312 -12.198 1.00 93.00 209 SER A CA 1
ATOM 1718 C C . SER A 1 209 ? 11.853 -10.800 -10.812 1.00 93.00 209 SER A C 1
ATOM 1720 O O . SER A 1 209 ? 10.717 -11.015 -10.395 1.00 93.00 209 SER A O 1
ATOM 1722 N N . ILE A 1 210 ? 12.752 -10.105 -10.105 1.00 91.56 210 ILE A N 1
ATOM 1723 C CA . ILE A 1 210 ? 12.451 -9.500 -8.798 1.00 91.56 210 ILE A CA 1
ATOM 1724 C C . ILE A 1 210 ? 11.322 -8.475 -8.939 1.00 91.56 210 ILE A C 1
ATOM 1726 O O . ILE A 1 210 ? 10.372 -8.518 -8.158 1.00 91.56 210 ILE A O 1
ATOM 1730 N N . LEU A 1 211 ? 11.384 -7.607 -9.955 1.00 92.44 211 LEU A N 1
ATOM 1731 C CA . LEU A 1 211 ? 10.341 -6.618 -10.243 1.00 92.44 211 LEU A CA 1
ATOM 1732 C C . LEU A 1 211 ? 8.975 -7.299 -10.414 1.00 92.44 211 LEU A C 1
ATOM 1734 O O . LEU A 1 211 ? 8.017 -6.956 -9.721 1.00 92.44 211 LEU A O 1
ATOM 1738 N N . PHE A 1 212 ? 8.872 -8.308 -11.281 1.00 93.12 212 PHE A N 1
ATOM 1739 C CA . PHE A 1 212 ? 7.596 -8.995 -11.493 1.00 93.12 212 PHE A CA 1
ATOM 1740 C C . PHE A 1 212 ? 7.103 -9.740 -10.250 1.00 93.12 212 PHE A C 1
ATOM 1742 O O . PHE A 1 212 ? 5.904 -9.720 -9.971 1.00 93.12 212 PHE A O 1
ATOM 1749 N N . GLN A 1 213 ? 8.006 -10.330 -9.464 1.00 92.56 213 GLN A N 1
ATOM 1750 C CA . GLN A 1 213 ? 7.658 -10.969 -8.193 1.00 92.56 213 GLN A CA 1
ATOM 1751 C C . GLN A 1 213 ? 7.085 -9.977 -7.174 1.00 92.56 213 GLN A C 1
ATOM 1753 O O . GLN A 1 213 ? 6.148 -10.330 -6.461 1.00 92.56 213 GLN A O 1
ATOM 1758 N N . GLN A 1 214 ? 7.591 -8.740 -7.121 1.00 92.44 214 GLN A N 1
ATOM 1759 C CA . GLN A 1 214 ? 7.006 -7.706 -6.261 1.00 92.44 214 GLN A CA 1
ATOM 1760 C C . GLN A 1 214 ? 5.681 -7.169 -6.824 1.00 92.44 214 GLN A C 1
ATOM 1762 O O . GLN A 1 214 ? 4.767 -6.860 -6.071 1.00 92.44 214 GLN A O 1
ATOM 1767 N N . ALA A 1 215 ? 5.528 -7.077 -8.146 1.00 93.81 215 ALA A N 1
ATOM 1768 C CA . ALA A 1 215 ? 4.299 -6.558 -8.744 1.00 93.81 215 ALA A CA 1
ATOM 1769 C C . ALA A 1 215 ? 3.119 -7.545 -8.643 1.00 93.81 215 ALA A C 1
ATOM 1771 O O . ALA A 1 215 ? 1.994 -7.131 -8.362 1.00 93.81 215 ALA A O 1
ATOM 1772 N N . ILE A 1 216 ? 3.357 -8.848 -8.848 1.00 94.31 216 ILE A N 1
ATOM 1773 C CA . ILE A 1 216 ? 2.293 -9.866 -8.951 1.00 94.31 216 ILE A CA 1
ATOM 1774 C C . ILE A 1 216 ? 1.557 -10.118 -7.630 1.00 94.31 216 ILE A C 1
ATOM 1776 O O . ILE A 1 216 ? 0.401 -10.548 -7.625 1.00 94.31 216 ILE A O 1
ATOM 1780 N N . VAL A 1 217 ? 2.187 -9.821 -6.493 1.00 93.88 217 VAL A N 1
ATOM 1781 C CA . VAL A 1 217 ? 1.557 -10.007 -5.180 1.00 93.88 217 VAL A CA 1
ATOM 1782 C C . VAL A 1 217 ? 0.424 -9.006 -4.921 1.00 93.88 217 VAL A C 1
ATOM 1784 O O . VAL A 1 217 ? -0.495 -9.314 -4.165 1.00 93.88 217 VAL A O 1
ATOM 1787 N N . ILE A 1 218 ? 0.407 -7.862 -5.615 1.00 95.06 218 ILE A N 1
ATOM 1788 C CA . ILE A 1 218 ? -0.673 -6.871 -5.515 1.00 95.06 218 ILE A CA 1
ATOM 1789 C C . ILE A 1 218 ? -2.013 -7.438 -6.033 1.00 95.06 218 ILE A C 1
ATOM 1791 O O . ILE A 1 218 ? -2.961 -7.505 -5.249 1.00 95.06 218 ILE A O 1
ATOM 1795 N N . PRO A 1 219 ? -2.148 -7.897 -7.297 1.00 94.69 219 PRO A N 1
ATOM 1796 C CA . PRO A 1 219 ? -3.382 -8.538 -7.755 1.00 94.69 219 PRO A CA 1
ATOM 1797 C C . PRO A 1 219 ? -3.655 -9.871 -7.044 1.00 94.69 219 PRO A C 1
ATOM 1799 O O . PRO A 1 219 ? -4.821 -10.243 -6.896 1.00 94.69 219 PRO A O 1
ATOM 1802 N N . LYS A 1 220 ? -2.623 -10.569 -6.544 1.00 93.94 220 LYS A N 1
ATOM 1803 C CA . LYS A 1 220 ? -2.800 -11.770 -5.710 1.00 93.94 220 LYS A CA 1
ATOM 1804 C C . LYS A 1 220 ? -3.589 -11.485 -4.442 1.00 93.94 220 LYS A C 1
ATOM 1806 O O . LYS A 1 220 ? -4.534 -12.215 -4.157 1.00 93.94 220 LYS A O 1
ATOM 1811 N N . GLN A 1 221 ? -3.266 -10.404 -3.736 1.00 93.75 221 GLN A N 1
ATOM 1812 C CA . GLN A 1 221 ? -3.991 -10.003 -2.529 1.00 93.75 221 GLN A CA 1
ATOM 1813 C C . GLN A 1 221 ? -5.471 -9.697 -2.798 1.00 93.75 221 GLN A C 1
ATOM 1815 O O . GLN A 1 221 ? -6.311 -9.839 -1.914 1.00 93.75 221 GLN A O 1
ATOM 1820 N N . LEU A 1 222 ? -5.808 -9.308 -4.029 1.00 92.75 222 LEU A N 1
ATOM 1821 C CA . LEU A 1 222 ? -7.181 -9.044 -4.463 1.00 92.75 222 LEU A CA 1
ATOM 1822 C C . LEU A 1 222 ? -7.929 -10.300 -4.943 1.00 92.75 222 LEU A C 1
ATOM 1824 O O . LEU A 1 222 ? -9.082 -10.191 -5.367 1.00 92.75 222 LEU A O 1
ATOM 1828 N N . GLY A 1 223 ? -7.281 -11.471 -4.913 1.00 92.56 223 GLY A N 1
ATOM 1829 C CA . GLY A 1 223 ? -7.824 -12.723 -5.441 1.00 92.56 223 GLY A CA 1
ATOM 1830 C C . GLY A 1 223 ? -7.873 -12.783 -6.971 1.00 92.56 223 GLY A C 1
ATOM 1831 O O . GLY A 1 223 ? -8.657 -13.544 -7.523 1.00 92.56 223 GLY A O 1
ATOM 1832 N N . GLU A 1 224 ? -7.069 -11.976 -7.672 1.00 93.94 224 GLU A N 1
ATOM 1833 C CA . GLU A 1 224 ? -7.114 -11.842 -9.139 1.00 93.94 224 GLU A CA 1
ATOM 1834 C C . GLU A 1 224 ? -5.855 -12.389 -9.840 1.00 93.94 224 GLU A C 1
ATOM 1836 O O . GLU A 1 224 ? -5.677 -12.179 -11.035 1.00 93.94 224 GLU A O 1
ATOM 1841 N N . ILE A 1 225 ? -4.970 -13.102 -9.132 1.00 92.50 225 ILE A N 1
ATOM 1842 C CA . ILE A 1 225 ? -3.679 -13.578 -9.671 1.00 92.50 225 ILE A CA 1
ATOM 1843 C C . ILE A 1 225 ? -3.802 -14.422 -10.951 1.00 92.50 225 ILE A C 1
ATOM 1845 O O . ILE A 1 225 ? -2.988 -14.261 -11.863 1.00 92.50 225 ILE A O 1
ATOM 1849 N N . ALA A 1 226 ? -4.838 -15.259 -11.056 1.00 87.56 226 ALA A N 1
ATOM 1850 C CA . ALA A 1 226 ? -5.062 -16.134 -12.209 1.00 87.56 226 ALA A CA 1
ATOM 1851 C C . ALA A 1 226 ? -5.218 -15.353 -13.527 1.00 87.56 226 ALA A C 1
ATOM 1853 O O . ALA A 1 226 ? -4.877 -15.850 -14.597 1.00 87.56 226 ALA A O 1
ATOM 1854 N N . ALA A 1 227 ? -5.685 -14.102 -13.460 1.00 87.19 227 ALA A N 1
ATOM 1855 C CA . ALA A 1 227 ? -5.815 -13.235 -14.627 1.00 87.19 227 ALA A CA 1
ATOM 1856 C C . ALA A 1 227 ? -4.472 -12.698 -15.151 1.00 87.19 227 ALA A C 1
ATOM 1858 O O . ALA A 1 227 ? -4.417 -12.201 -16.274 1.00 87.19 227 ALA A O 1
ATOM 1859 N N . PHE A 1 228 ? -3.404 -12.792 -14.356 1.00 89.56 228 PHE A N 1
ATOM 1860 C CA . PHE A 1 228 ? -2.080 -12.237 -14.652 1.00 89.56 228 PHE A CA 1
ATOM 1861 C C . PHE A 1 228 ? -1.005 -13.325 -14.759 1.00 89.56 228 PHE A C 1
ATOM 1863 O O . PHE A 1 228 ? 0.175 -13.062 -14.539 1.00 89.56 228 PHE A O 1
ATOM 1870 N N . GLY A 1 229 ? -1.411 -14.556 -15.090 1.00 82.88 229 GLY A N 1
ATOM 1871 C CA . GLY A 1 229 ? -0.495 -15.670 -15.342 1.00 82.88 229 GLY A CA 1
ATOM 1872 C C . GLY A 1 229 ? 0.133 -16.282 -14.090 1.00 82.88 229 GLY A C 1
ATOM 1873 O O . GLY A 1 229 ? 1.064 -17.075 -14.214 1.00 82.88 229 GLY A O 1
ATOM 1874 N N . GLY A 1 230 ? -0.347 -15.934 -12.893 1.00 69.12 230 GLY A N 1
ATOM 1875 C CA . GLY A 1 230 ? 0.036 -16.656 -11.685 1.00 69.12 230 GLY A CA 1
ATOM 1876 C C . GLY A 1 230 ? -0.858 -17.876 -11.450 1.00 69.12 230 GLY A C 1
ATOM 1877 O O . GLY A 1 230 ? -2.011 -17.906 -11.883 1.00 69.12 230 GLY A O 1
ATOM 1878 N N . SER A 1 231 ? -0.288 -18.879 -10.780 1.00 51.94 231 SER A N 1
ATOM 1879 C CA . SER A 1 231 ? -0.983 -20.095 -10.327 1.00 51.94 231 SER A CA 1
ATOM 1880 C C . SER A 1 231 ? -1.398 -19.988 -8.867 1.00 51.94 231 SER A C 1
ATOM 1882 O O . SER A 1 231 ? -0.737 -19.223 -8.120 1.00 51.94 231 SER A O 1
#

InterPro domains:
  IPR001202 WW domain [PS01159] (24-49)
  IPR001202 WW domain [PS50020] (18-51)
  IPR001202 WW domain [cd00201] (22-51)
  IPR011992 EF-hand domain pair [SSF47473] (48-177)
  IPR011992 EF-hand domain pair [SSF47473] (179-231)
  IPR015153 EF-hand domain, type 1 [PF09068] (53-175)
  IPR015154 EF-hand domain, type 2 [PF09069] (179-230)
  IPR036020 WW domain superfamily [SSF51045] (13-47)
  IPR050774 KCMF1 and Dystrophin [PTHR12268] (7-231)

Radius of gyration: 18.55 Å; chains: 1; bounding box: 53×40×49 Å

Organism: NCBI:txid392030

Foldseek 3Di:
DVVVVVVVVVVVQVLLQVLDDPPKGWDADPLRQIKIARPVVRDIGSADPVRVVLLVCLVVLVPPPQLVVSLVVSLLSLLLQLVQALQALVLLVVLVCVVCVPPDQADQQQPKDFLVRLLSSLLSRLVVSCVVVVPRGPSSNSSVNLSSLLCLQAVVVPNRMGRPLLSSLVSLVSHHDDPVVSVVVNLSSLWDDDPPDPDDTDHDPVSVVSSVVSVLSSVVSSVSSVSVPDD

Secondary structure (DSSP, 8-state):
-HHHHHHHHHHHHHHGGGGS-TTEEEEE-TTS-EEEEETTTTEEESS-HHHHHHHHHGGGGTT-SSHHHHHHHHHHHHHHHTTTTTSBHHHHHHHHHHHHTTS-TTS-TT-EEEHHHHHHHHHHHHHHHHHH-TTT--HHHHHHHHHHHHHHHH-TT--SEEEHHHHHHHHHHHSBS-HHHHHHHHHHTT-B--TTSSPPPB--HHHHHHHHHHHHHHHHHTT-GGGGT--

pLDDT: mean 88.86, std 16.13, range [30.95, 98.56]